Protein AF-A0A2R6EAR3-F1 (afdb_monomer_lite)

Structure (mmCIF, N/CA/C/O backbone):
data_AF-A0A2R6EAR3-F1
#
_entry.id   AF-A0A2R6EAR3-F1
#
loop_
_atom_site.group_PDB
_atom_site.id
_atom_site.type_symbol
_atom_site.label_atom_id
_atom_site.label_alt_id
_atom_site.label_comp_id
_atom_site.label_asym_id
_atom_site.label_entity_id
_atom_site.label_seq_id
_atom_site.pdbx_PDB_ins_code
_atom_site.Cartn_x
_atom_site.Cartn_y
_atom_site.Cartn_z
_atom_site.occupancy
_atom_site.B_iso_or_equiv
_atom_site.auth_seq_id
_atom_site.auth_comp_id
_atom_site.auth_asym_id
_atom_site.auth_atom_id
_atom_site.pdbx_PDB_model_num
ATOM 1 N N . MET A 1 1 ? 6.894 7.954 8.381 1.00 60.41 1 MET A N 1
ATOM 2 C CA . MET A 1 1 ? 6.503 8.721 7.178 1.00 60.41 1 MET A CA 1
ATOM 3 C C . MET A 1 1 ? 6.089 10.110 7.653 1.00 60.41 1 MET A C 1
ATOM 5 O O . MET A 1 1 ? 5.188 10.174 8.470 1.00 60.41 1 MET A O 1
ATOM 9 N N . ARG A 1 2 ? 6.787 11.194 7.279 1.00 82.88 2 ARG A N 1
ATOM 10 C CA . ARG A 1 2 ? 6.454 12.584 7.697 1.00 82.88 2 ARG A CA 1
ATOM 11 C C . ARG A 1 2 ? 6.121 13.501 6.514 1.00 82.88 2 ARG A C 1
ATOM 13 O O . ARG A 1 2 ? 5.996 14.711 6.672 1.00 82.88 2 ARG A O 1
ATOM 20 N N . ASP A 1 3 ? 6.041 12.920 5.323 1.00 83.25 3 ASP A N 1
ATOM 21 C CA . ASP A 1 3 ? 6.013 13.653 4.058 1.00 83.25 3 ASP A CA 1
ATOM 22 C C .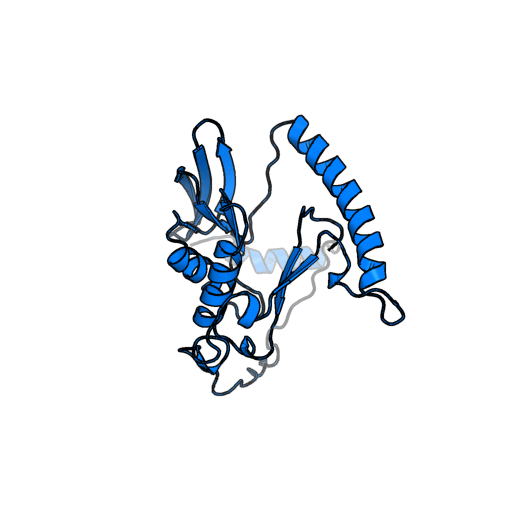 ASP A 1 3 ? 4.781 13.360 3.203 1.00 83.25 3 ASP A C 1
ATOM 24 O O . ASP A 1 3 ? 4.590 14.042 2.200 1.00 83.25 3 ASP A O 1
ATOM 28 N N . VAL A 1 4 ? 3.961 12.383 3.601 1.00 86.81 4 VAL A N 1
ATOM 29 C CA . VAL A 1 4 ? 2.755 11.950 2.888 1.00 86.81 4 VAL A CA 1
ATOM 30 C C . VAL A 1 4 ? 1.561 12.155 3.806 1.00 86.81 4 VAL A C 1
ATOM 32 O O . VAL A 1 4 ? 1.564 11.648 4.927 1.00 86.81 4 VAL A O 1
ATOM 35 N N . TYR A 1 5 ? 0.580 12.916 3.330 1.00 92.00 5 TYR A N 1
ATOM 36 C CA . TYR A 1 5 ? -0.645 13.184 4.069 1.00 92.00 5 TYR A CA 1
ATOM 37 C C . TYR A 1 5 ? -1.597 11.989 4.001 1.00 92.00 5 TYR A C 1
ATOM 39 O O . TYR A 1 5 ? -1.733 11.366 2.951 1.00 92.00 5 TYR A O 1
ATOM 47 N N . ALA A 1 6 ? -2.259 11.717 5.120 1.00 93.00 6 ALA A N 1
ATOM 48 C CA . ALA A 1 6 ? -3.399 10.821 5.225 1.00 93.00 6 ALA A CA 1
ATOM 49 C C . ALA A 1 6 ? -4.388 11.421 6.234 1.00 93.00 6 ALA A C 1
ATOM 51 O O . ALA A 1 6 ? -3.975 12.007 7.247 1.00 93.00 6 ALA A O 1
ATOM 52 N N . ASP A 1 7 ? -5.680 11.295 5.944 1.00 93.94 7 ASP A N 1
ATOM 53 C CA . ASP A 1 7 ? -6.743 11.676 6.873 1.00 93.94 7 ASP A CA 1
ATOM 54 C C . ASP A 1 7 ? -6.855 10.664 8.012 1.00 93.94 7 ASP A C 1
ATOM 56 O O . ASP A 1 7 ? -6.749 11.060 9.175 1.00 93.94 7 ASP A O 1
ATOM 60 N N . ASP A 1 8 ? -6.922 9.380 7.656 1.00 94.50 8 ASP A N 1
ATOM 61 C CA . ASP A 1 8 ? -7.088 8.251 8.567 1.00 94.50 8 ASP A CA 1
ATOM 62 C C . ASP A 1 8 ? -6.075 7.134 8.279 1.00 94.50 8 ASP A C 1
ATOM 64 O O . ASP A 1 8 ? -5.571 6.978 7.162 1.00 94.50 8 ASP A O 1
ATOM 68 N N . LEU A 1 9 ? -5.770 6.346 9.309 1.00 95.19 9 LEU A N 1
ATOM 69 C CA . LEU A 1 9 ? -4.884 5.189 9.263 1.00 95.19 9 LEU A CA 1
ATOM 70 C C . LEU A 1 9 ? -5.630 3.946 9.745 1.00 95.19 9 LEU A C 1
ATOM 72 O O . LEU A 1 9 ? -6.065 3.873 10.893 1.00 95.19 9 LEU A O 1
ATOM 76 N N . TYR A 1 10 ? -5.689 2.933 8.886 1.00 96.75 10 TYR A N 1
ATOM 77 C CA . TYR A 1 10 ? -6.242 1.625 9.216 1.00 96.75 10 TYR A CA 1
ATOM 78 C C . TYR A 1 10 ? -5.121 0.590 9.251 1.00 96.75 10 TYR A C 1
ATOM 80 O O . TYR A 1 10 ? -4.407 0.402 8.264 1.00 96.75 10 TYR A O 1
ATOM 88 N N . LEU A 1 11 ? -4.960 -0.087 10.387 1.00 97.50 11 LEU A N 1
ATOM 89 C CA . LEU A 1 11 ? -4.051 -1.218 10.528 1.00 97.50 11 LEU A CA 1
ATOM 90 C C . LEU A 1 11 ? -4.846 -2.515 10.643 1.00 97.50 11 LEU A C 1
ATOM 92 O O . LEU A 1 11 ? -5.514 -2.762 11.644 1.00 97.50 11 LEU A O 1
ATOM 96 N N . LEU A 1 12 ? -4.712 -3.376 9.640 1.00 97.62 12 LEU A N 1
ATOM 97 C CA . LEU A 1 12 ? -5.231 -4.736 9.678 1.00 97.62 12 LEU A CA 1
ATOM 98 C C . LEU A 1 12 ? -4.143 -5.636 10.256 1.00 97.62 12 LEU A C 1
ATOM 100 O O . LEU A 1 12 ? -3.119 -5.864 9.613 1.00 97.62 12 LEU A O 1
ATOM 104 N N . SER A 1 13 ? -4.320 -6.083 11.496 1.00 96.94 13 SER A N 1
ATOM 105 C CA . SER A 1 13 ? -3.272 -6.804 12.214 1.00 96.94 13 SER A CA 1
ATOM 106 C C . SER A 1 13 ? -3.848 -7.885 13.112 1.00 96.94 13 SER A C 1
ATOM 108 O O . SER A 1 13 ? -4.482 -7.609 14.128 1.00 96.94 13 SER A O 1
ATOM 110 N N . ASP A 1 14 ? -3.521 -9.129 12.782 1.00 97.06 14 ASP A N 1
ATOM 111 C CA . ASP A 1 14 ? -3.744 -10.293 13.625 1.00 97.06 14 ASP A CA 1
ATOM 112 C C . ASP A 1 14 ? -2.655 -11.344 13.363 1.00 97.06 14 ASP A C 1
ATOM 114 O O . ASP A 1 14 ? -2.094 -11.419 12.270 1.00 97.06 14 ASP A O 1
ATOM 118 N N . ARG A 1 15 ? -2.364 -12.187 14.355 1.00 96.62 15 ARG A N 1
ATOM 119 C CA . ARG A 1 15 ? -1.482 -13.345 14.176 1.00 96.62 15 ARG A CA 1
ATOM 120 C C . ARG A 1 15 ? -2.057 -14.362 13.196 1.00 96.62 15 ARG A C 1
ATOM 122 O O . ARG A 1 15 ? -1.272 -14.956 12.465 1.00 96.62 15 ARG A O 1
ATOM 129 N N . GLU A 1 16 ? -3.379 -14.517 13.154 1.00 96.75 16 GLU A N 1
ATOM 130 C CA . GLU A 1 16 ? -4.059 -15.424 12.216 1.00 96.75 16 GLU A CA 1
ATOM 131 C C . GLU A 1 16 ? -3.875 -14.989 10.750 1.00 96.75 16 GLU A C 1
ATOM 133 O O . GLU A 1 16 ? -3.951 -15.806 9.844 1.00 96.75 16 GLU A O 1
ATOM 138 N N . MET A 1 17 ? -3.552 -13.715 10.490 1.00 96.50 17 MET A N 1
ATOM 139 C CA . MET A 1 17 ? -3.237 -13.205 9.144 1.00 96.50 17 MET A CA 1
ATOM 140 C C . MET A 1 17 ? -1.765 -13.426 8.748 1.00 96.50 17 MET A C 1
ATOM 142 O O . MET A 1 17 ? -1.345 -13.067 7.647 1.00 96.50 17 MET A O 1
ATOM 146 N N . GLY A 1 18 ? -0.948 -13.972 9.650 1.00 95.56 18 GLY A N 1
ATOM 147 C CA . GLY A 1 18 ? 0.488 -14.124 9.458 1.00 95.56 18 GLY A CA 1
ATOM 148 C C . GLY A 1 18 ? 0.852 -15.145 8.379 1.00 95.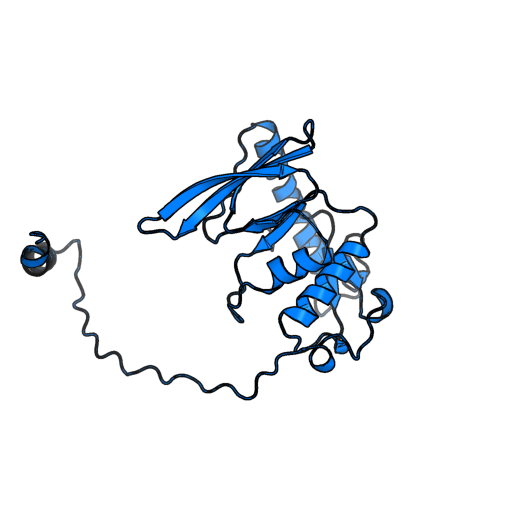56 18 GLY A C 1
ATOM 149 O O . GLY A 1 18 ? 0.153 -16.133 8.167 1.00 95.56 18 GLY A O 1
ATOM 150 N N . ALA A 1 19 ? 1.999 -14.919 7.728 1.00 94.75 19 ALA A N 1
ATOM 151 C CA . ALA A 1 19 ? 2.550 -15.796 6.688 1.00 94.75 19 ALA A CA 1
ATOM 152 C C . ALA A 1 19 ? 1.586 -16.081 5.515 1.00 94.75 19 ALA A C 1
ATOM 154 O O . ALA A 1 19 ? 1.707 -17.114 4.857 1.00 94.75 19 ALA A O 1
ATOM 155 N N . ALA A 1 20 ? 0.663 -15.152 5.257 1.00 96.25 20 ALA A N 1
ATOM 156 C CA . ALA A 1 20 ? -0.210 -15.169 4.096 1.00 96.25 20 ALA A CA 1
ATOM 157 C C . ALA A 1 20 ? 0.584 -15.070 2.786 1.00 96.25 20 ALA A C 1
ATOM 159 O O . ALA A 1 20 ? 1.546 -14.305 2.675 1.00 96.25 20 ALA A O 1
ATOM 160 N N . ASP A 1 21 ? 0.131 -15.794 1.770 1.00 96.44 21 ASP A N 1
ATOM 161 C CA . ASP A 1 21 ? 0.486 -15.522 0.388 1.00 96.44 21 ASP A CA 1
ATOM 162 C C . ASP A 1 21 ? -0.309 -14.334 -0.176 1.00 96.44 21 ASP A C 1
ATOM 164 O O . ASP A 1 21 ? -1.046 -13.640 0.533 1.00 96.44 21 ASP A O 1
ATOM 168 N N . THR A 1 22 ? -0.151 -14.060 -1.472 1.00 97.12 22 THR A N 1
ATOM 169 C CA . THR A 1 22 ? -0.775 -12.889 -2.098 1.00 97.12 22 THR A CA 1
ATOM 170 C C . THR A 1 22 ? -2.299 -12.980 -2.124 1.00 97.12 22 THR A C 1
ATOM 172 O O . THR A 1 22 ? -2.952 -11.948 -1.998 1.00 97.12 22 THR A O 1
ATOM 175 N N . TRP A 1 23 ? -2.868 -14.187 -2.229 1.00 96.00 23 TRP A N 1
ATOM 176 C CA . TRP A 1 23 ? -4.314 -14.393 -2.286 1.00 96.00 23 TRP A CA 1
ATOM 177 C C . TRP A 1 23 ? -4.957 -14.116 -0.928 1.00 96.00 23 TRP A C 1
ATOM 179 O O . TRP A 1 23 ? -5.876 -13.303 -0.833 1.00 96.00 23 TRP A O 1
ATOM 189 N N . ALA A 1 24 ? -4.442 -14.739 0.136 1.00 96.88 24 ALA A N 1
ATOM 190 C CA . ALA A 1 24 ? -4.946 -14.510 1.491 1.00 96.88 24 ALA A CA 1
ATOM 191 C C . ALA A 1 24 ? -4.732 -13.047 1.938 1.00 96.88 24 ALA A C 1
ATOM 193 O O . ALA A 1 24 ? -5.600 -12.449 2.584 1.00 96.88 24 ALA A O 1
ATOM 194 N N . THR A 1 25 ? -3.618 -12.431 1.525 1.00 97.31 25 THR A N 1
ATOM 195 C CA . THR A 1 25 ? -3.358 -11.000 1.758 1.00 97.31 25 THR A CA 1
ATOM 196 C C . THR A 1 25 ? -4.377 -10.116 1.032 1.00 97.31 25 THR A C 1
ATOM 198 O O . THR A 1 25 ? -4.928 -9.198 1.636 1.00 97.31 25 THR A O 1
ATOM 201 N N . ALA A 1 26 ? -4.665 -10.397 -0.242 1.00 97.38 26 ALA A N 1
ATOM 202 C CA . ALA A 1 26 ? -5.624 -9.634 -1.037 1.00 97.38 26 ALA A CA 1
ATOM 203 C C . ALA A 1 26 ? -7.052 -9.717 -0.479 1.00 97.38 26 ALA A C 1
ATOM 205 O O . ALA A 1 26 ? -7.733 -8.700 -0.388 1.00 97.38 26 ALA A O 1
ATOM 206 N N . MET A 1 27 ? -7.482 -10.900 -0.027 1.00 96.38 27 MET A N 1
ATOM 207 C CA . MET A 1 27 ? -8.771 -11.077 0.657 1.00 96.38 27 MET A CA 1
ATOM 208 C C . MET A 1 27 ? -8.871 -10.233 1.931 1.00 96.38 27 MET A C 1
ATOM 210 O O . MET A 1 27 ? -9.892 -9.589 2.179 1.00 96.38 27 MET A O 1
ATOM 214 N N . THR A 1 28 ? -7.796 -10.204 2.721 1.00 97.31 28 THR A N 1
ATOM 215 C CA . THR A 1 28 ? -7.724 -9.396 3.945 1.00 97.31 28 THR A CA 1
ATOM 216 C C . THR A 1 28 ? -7.835 -7.904 3.620 1.00 97.31 28 THR A C 1
ATOM 218 O O . THR A 1 28 ? -8.650 -7.203 4.218 1.00 97.31 28 THR A O 1
ATOM 221 N N . ALA A 1 29 ? -7.078 -7.425 2.627 1.00 97.31 29 ALA A N 1
ATOM 222 C CA . ALA A 1 29 ? -7.119 -6.031 2.188 1.00 97.31 29 ALA A CA 1
ATOM 223 C C . ALA A 1 29 ? -8.495 -5.630 1.630 1.00 97.31 29 ALA A C 1
ATOM 225 O O . ALA A 1 29 ? -9.037 -4.601 2.028 1.00 97.31 29 ALA A O 1
ATOM 226 N N . ALA A 1 30 ? -9.089 -6.459 0.765 1.00 97.38 30 ALA A N 1
ATOM 227 C CA . ALA A 1 30 ? -10.409 -6.209 0.188 1.00 97.38 30 ALA A CA 1
ATOM 228 C C . ALA A 1 30 ? -11.495 -6.136 1.269 1.00 97.38 30 ALA A C 1
ATOM 230 O O . ALA A 1 30 ? -12.338 -5.245 1.243 1.00 97.38 30 ALA A O 1
ATOM 231 N N . THR A 1 31 ? -11.436 -7.021 2.269 1.00 97.31 31 THR A N 1
ATOM 232 C CA . THR A 1 31 ? -12.378 -7.001 3.399 1.00 97.31 31 THR A CA 1
ATOM 233 C C . THR A 1 31 ? -12.219 -5.735 4.239 1.00 97.31 31 THR A C 1
ATOM 235 O O . THR A 1 31 ? -13.215 -5.140 4.635 1.00 97.31 31 THR A O 1
ATOM 238 N N . GLY A 1 32 ? -10.982 -5.274 4.453 1.00 97.69 32 GLY A N 1
ATOM 239 C CA . GLY A 1 32 ? -10.721 -3.978 5.083 1.00 97.69 32 GLY A CA 1
ATOM 240 C C . GLY A 1 32 ? -11.335 -2.809 4.322 1.00 97.69 32 GLY A C 1
ATOM 241 O O . GLY A 1 32 ? -11.967 -1.953 4.928 1.00 97.69 32 GLY A O 1
ATOM 242 N N . ILE A 1 33 ? -11.190 -2.793 2.996 1.00 97.69 33 ILE A N 1
ATOM 243 C CA . ILE A 1 33 ? -11.769 -1.749 2.140 1.00 97.69 33 ILE A CA 1
ATOM 244 C C . ILE A 1 33 ? -13.303 -1.792 2.193 1.00 97.69 33 ILE A C 1
ATOM 246 O O . ILE A 1 33 ? -13.932 -0.749 2.328 1.00 97.69 33 ILE A O 1
ATOM 250 N N . HIS A 1 34 ? -13.917 -2.978 2.174 1.00 96.56 34 HIS A N 1
ATOM 251 C CA . HIS A 1 34 ? -15.372 -3.130 2.318 1.00 96.56 34 HIS A CA 1
ATOM 252 C C . HIS A 1 34 ? -15.919 -2.742 3.700 1.00 96.56 34 HIS A C 1
ATOM 254 O O . HIS A 1 34 ? -17.114 -2.484 3.824 1.00 96.56 34 HIS A O 1
ATOM 260 N N . GLN A 1 35 ? -15.075 -2.737 4.734 1.00 96.94 35 GLN A N 1
ATOM 261 C CA . GLN A 1 35 ? -15.448 -2.355 6.097 1.00 96.94 35 GLN A CA 1
ATOM 262 C C . GLN A 1 35 ? -15.476 -0.828 6.294 1.00 96.94 35 GLN A C 1
ATOM 264 O O . GLN A 1 35 ? -16.020 -0.355 7.295 1.00 96.94 35 GLN A O 1
ATOM 269 N N . LEU A 1 36 ? -14.894 -0.053 5.370 1.00 96.31 36 LEU A N 1
ATOM 270 C CA . LEU A 1 36 ? -14.951 1.409 5.404 1.00 96.31 36 LEU A CA 1
ATOM 271 C C . LEU A 1 36 ? -16.405 1.902 5.342 1.00 96.31 36 LEU A C 1
ATOM 273 O O . LEU A 1 36 ? -17.278 1.259 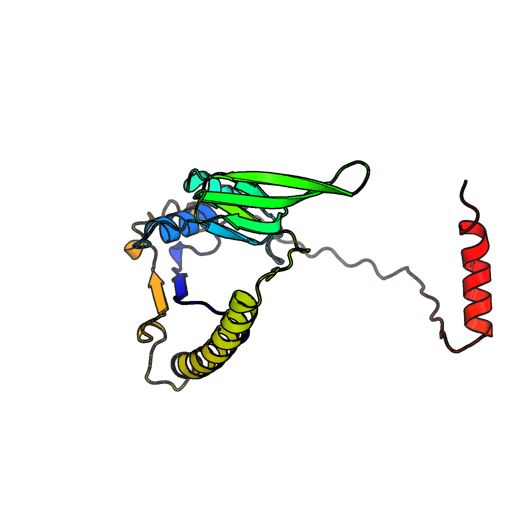4.762 1.00 96.31 36 LEU A O 1
ATOM 277 N N . GLU A 1 37 ? -16.670 3.061 5.951 1.00 92.81 37 GLU A N 1
ATOM 278 C CA . GLU A 1 37 ? -18.017 3.652 5.954 1.00 92.81 37 GLU A CA 1
ATOM 279 C C . GLU A 1 37 ? -18.455 4.107 4.555 1.00 92.81 37 GLU A C 1
ATOM 281 O O . GLU A 1 37 ? -19.639 4.035 4.219 1.00 92.81 37 GLU A O 1
ATOM 286 N N . GLU A 1 38 ? -17.494 4.557 3.747 1.00 93.56 38 GLU A N 1
ATOM 287 C CA . GLU A 1 38 ? -17.688 5.028 2.380 1.00 93.56 38 GLU A CA 1
ATOM 288 C C . GLU A 1 38 ? -16.820 4.205 1.423 1.00 93.56 38 GLU A C 1
ATOM 290 O O . GLU A 1 38 ? -15.662 3.894 1.715 1.00 93.56 38 GLU A O 1
ATOM 295 N N . GLU A 1 39 ? -17.392 3.843 0.275 1.00 93.31 39 GLU A N 1
ATOM 296 C CA . GLU A 1 39 ? -16.661 3.156 -0.786 1.00 93.31 39 GLU A CA 1
ATOM 297 C C . GLU A 1 39 ? -15.712 4.149 -1.479 1.00 93.31 39 GLU A C 1
ATOM 299 O O . GLU A 1 39 ? -16.173 5.201 -1.927 1.00 93.31 39 GLU A O 1
ATOM 304 N N . PRO A 1 40 ? -14.401 3.857 -1.583 1.00 96.50 40 PRO A N 1
ATOM 305 C CA . PRO A 1 40 ? -13.467 4.774 -2.224 1.00 96.50 40 PRO A CA 1
ATOM 306 C C . PRO A 1 40 ? -13.728 4.912 -3.728 1.00 96.50 40 PRO A C 1
ATOM 308 O O . PRO A 1 40 ? -13.801 3.913 -4.442 1.00 96.50 40 PRO A O 1
ATOM 311 N N . ASP A 1 41 ? -13.724 6.145 -4.241 1.00 97.12 41 ASP A N 1
ATOM 312 C CA . ASP A 1 41 ? -13.752 6.403 -5.690 1.00 97.12 41 ASP A CA 1
ATOM 313 C C . ASP A 1 41 ? -12.485 5.891 -6.394 1.00 97.12 41 ASP A C 1
ATOM 315 O O . ASP A 1 41 ? -12.495 5.531 -7.571 1.00 97.12 41 ASP A O 1
ATOM 319 N N . LEU A 1 42 ? -11.358 5.878 -5.683 1.00 97.25 42 LEU A N 1
ATOM 320 C CA . LEU A 1 42 ? -10.088 5.374 -6.186 1.00 97.25 42 LEU A CA 1
ATOM 321 C C . LEU A 1 42 ? -9.375 4.552 -5.124 1.00 97.25 42 LEU A C 1
ATOM 323 O O . LEU A 1 42 ? -9.189 5.001 -3.993 1.00 97.25 42 LEU A O 1
ATOM 327 N N . VAL A 1 43 ? -8.880 3.387 -5.530 1.00 98.12 43 VAL A N 1
ATOM 328 C CA . VAL A 1 43 ? -8.004 2.550 -4.708 1.00 98.12 43 VAL A CA 1
ATOM 329 C C . VAL A 1 43 ? -6.641 2.457 -5.377 1.00 98.12 43 VAL A C 1
ATOM 331 O O . VAL A 1 43 ? -6.544 2.132 -6.557 1.00 98.12 43 VAL A O 1
ATOM 334 N N . PHE A 1 44 ? -5.577 2.738 -4.626 1.00 97.62 44 PHE A N 1
ATOM 335 C CA . PHE A 1 44 ? -4.204 2.679 -5.122 1.00 97.62 44 PHE A CA 1
ATOM 336 C C . PHE A 1 44 ? -3.446 1.495 -4.526 1.00 97.62 44 PHE A C 1
ATOM 338 O O . PHE A 1 44 ? -3.450 1.286 -3.314 1.00 97.62 44 PHE A O 1
ATOM 345 N N . ALA A 1 45 ? -2.705 0.786 -5.374 1.00 97.88 45 ALA A N 1
ATOM 346 C CA . ALA A 1 45 ? -1.670 -0.152 -4.966 1.00 97.88 45 ALA A CA 1
ATOM 347 C C . ALA A 1 45 ? -0.350 0.154 -5.687 1.00 97.88 45 ALA A C 1
ATOM 349 O O . ALA A 1 45 ? -0.328 0.646 -6.816 1.00 97.88 45 ALA A O 1
ATOM 350 N N . GLY A 1 46 ? 0.768 -0.158 -5.033 1.00 95.88 46 GLY A N 1
ATOM 351 C CA . GLY A 1 46 ? 2.084 -0.097 -5.669 1.00 95.88 46 GLY A CA 1
ATOM 352 C C . GLY A 1 46 ? 2.296 -1.236 -6.672 1.00 95.88 46 GLY A C 1
ATOM 353 O O . GLY A 1 46 ? 1.623 -2.263 -6.601 1.00 95.88 46 GLY A O 1
ATOM 354 N N . PHE A 1 47 ? 3.277 -1.074 -7.565 1.00 95.38 47 PHE A N 1
ATOM 355 C CA . PHE A 1 47 ? 3.610 -2.048 -8.612 1.00 95.38 47 PHE A CA 1
ATOM 356 C C . PHE A 1 47 ? 3.885 -3.460 -8.072 1.00 95.38 47 PHE A C 1
ATOM 358 O O . PHE A 1 47 ? 3.291 -4.444 -8.504 1.00 95.38 47 PHE A O 1
ATOM 365 N N . LYS A 1 48 ? 4.802 -3.550 -7.108 1.00 94.94 48 LYS A N 1
ATOM 366 C CA . LYS A 1 48 ? 5.147 -4.757 -6.354 1.00 94.94 48 LYS A CA 1
ATOM 367 C C . LYS A 1 48 ? 5.831 -4.353 -5.054 1.00 94.94 48 LYS A C 1
ATOM 369 O O . LYS A 1 48 ? 6.350 -3.242 -4.940 1.00 94.94 48 LYS A O 1
ATOM 374 N N . THR A 1 49 ? 5.871 -5.259 -4.086 1.00 93.88 49 THR A N 1
ATOM 375 C CA . THR A 1 49 ? 6.696 -5.074 -2.890 1.00 93.88 49 THR A CA 1
ATOM 376 C C . THR A 1 49 ? 8.151 -5.452 -3.186 1.00 93.88 49 THR A C 1
ATOM 378 O O . THR A 1 49 ? 8.414 -6.260 -4.073 1.00 93.88 49 THR A O 1
ATOM 381 N N . ALA A 1 50 ? 9.108 -4.862 -2.466 1.00 91.56 50 ALA A N 1
ATOM 382 C CA . ALA A 1 50 ? 10.541 -5.095 -2.693 1.00 91.56 50 ALA A CA 1
ATOM 383 C C . ALA A 1 50 ? 11.061 -6.426 -2.113 1.00 91.56 50 ALA A C 1
ATOM 385 O O . ALA A 1 50 ? 12.187 -6.824 -2.389 1.00 91.56 50 ALA A O 1
ATOM 386 N N . ASP A 1 51 ? 10.269 -7.080 -1.268 1.00 91.12 51 ASP A N 1
ATOM 387 C CA . ASP A 1 51 ? 10.599 -8.325 -0.582 1.00 91.12 51 ASP A CA 1
ATOM 388 C C . ASP A 1 51 ? 10.045 -9.554 -1.318 1.00 91.12 51 ASP A C 1
ATOM 390 O O . ASP A 1 51 ? 10.807 -10.438 -1.700 1.00 91.12 51 ASP A O 1
ATOM 394 N N . GLY A 1 52 ? 8.727 -9.606 -1.532 1.00 88.38 52 GLY A N 1
ATOM 395 C CA . GLY A 1 52 ? 8.048 -10.707 -2.213 1.00 88.38 52 GLY A CA 1
ATOM 396 C C . GLY A 1 52 ? 8.078 -10.593 -3.737 1.00 88.38 52 GLY A C 1
ATOM 397 O O . GLY A 1 52 ? 8.011 -11.607 -4.423 1.00 88.38 52 GLY A O 1
ATOM 398 N N . GLU A 1 53 ? 8.170 -9.368 -4.263 1.00 91.62 53 GLU A N 1
ATOM 399 C CA . GLU A 1 53 ? 8.317 -9.040 -5.689 1.00 91.62 53 GLU A CA 1
ATOM 400 C C . GLU A 1 53 ? 7.276 -9.646 -6.651 1.00 91.62 53 GLU A C 1
ATOM 402 O O . GLU A 1 53 ? 7.489 -9.661 -7.862 1.00 91.62 53 GLU A O 1
ATOM 407 N N . THR A 1 54 ? 6.130 -10.108 -6.144 1.00 93.56 54 THR A N 1
ATOM 408 C CA . THR A 1 54 ? 5.128 -10.826 -6.947 1.00 93.56 54 THR A CA 1
ATOM 409 C C . THR A 1 54 ? 4.308 -9.920 -7.863 1.00 93.56 54 THR A C 1
ATOM 411 O O . THR A 1 54 ? 3.922 -10.338 -8.946 1.00 93.56 54 THR A O 1
ATOM 414 N N . GLY A 1 55 ? 3.987 -8.700 -7.418 1.00 94.38 55 GLY A N 1
ATOM 415 C CA . GLY A 1 55 ? 3.064 -7.803 -8.127 1.00 94.38 55 GLY A CA 1
ATOM 416 C C . GLY A 1 55 ? 1.608 -8.296 -8.171 1.00 94.38 55 GLY A C 1
ATOM 417 O O . GLY A 1 55 ? 0.810 -7.775 -8.943 1.00 94.38 55 GLY A O 1
ATOM 418 N N . HIS A 1 56 ? 1.237 -9.299 -7.363 1.00 97.06 56 HIS A N 1
ATOM 419 C CA . HIS A 1 56 ? -0.093 -9.924 -7.437 1.00 97.06 56 HIS A CA 1
ATOM 420 C C . HIS A 1 56 ? -1.123 -9.329 -6.471 1.00 97.06 56 HIS A C 1
ATOM 422 O O . HIS A 1 56 ? -2.304 -9.301 -6.803 1.00 97.06 56 HIS A O 1
ATOM 428 N N . THR A 1 57 ? -0.710 -8.859 -5.287 1.00 97.31 57 THR A N 1
ATOM 429 C CA . THR A 1 57 ? -1.650 -8.471 -4.219 1.00 97.31 57 THR A CA 1
ATOM 430 C C . THR A 1 57 ? -2.606 -7.356 -4.645 1.00 97.31 57 THR A C 1
ATOM 432 O O . THR A 1 57 ? -3.794 -7.451 -4.361 1.00 97.31 57 THR A O 1
ATOM 435 N N . GLY A 1 58 ? -2.126 -6.333 -5.364 1.00 97.56 58 GLY A N 1
ATOM 436 C CA . GLY A 1 58 ? -2.973 -5.244 -5.872 1.00 97.56 58 GLY A CA 1
ATOM 437 C C . GLY A 1 58 ? -4.069 -5.754 -6.819 1.00 97.56 58 GLY A C 1
ATOM 438 O O . GLY A 1 58 ? -5.242 -5.651 -6.470 1.00 97.56 58 GLY A O 1
ATOM 439 N N . PRO A 1 59 ? -3.715 -6.383 -7.957 1.00 97.81 59 PRO A N 1
ATOM 440 C CA . PRO A 1 59 ? -4.693 -6.962 -8.886 1.00 97.81 59 PRO A CA 1
ATOM 441 C C . PRO A 1 59 ? -5.620 -8.019 -8.265 1.00 97.81 59 PRO A C 1
ATOM 443 O O . PRO A 1 59 ? -6.789 -8.099 -8.616 1.00 97.81 59 PRO A O 1
ATOM 446 N N . GLN A 1 60 ? -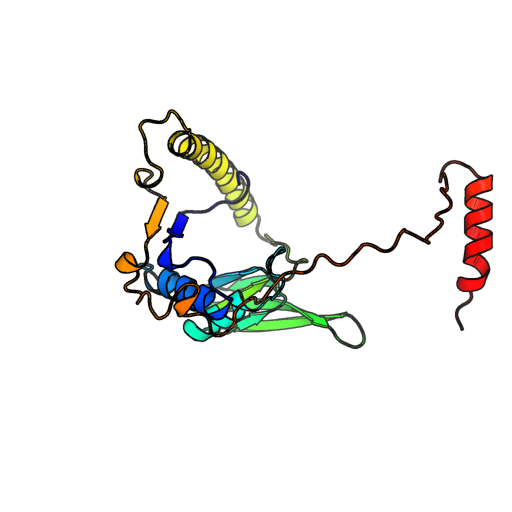5.133 -8.833 -7.323 1.00 98.00 60 GLN A N 1
ATOM 447 C CA . GLN A 1 60 ? -5.990 -9.794 -6.616 1.00 98.00 60 GLN A CA 1
ATOM 448 C C . GLN A 1 60 ? -6.969 -9.101 -5.660 1.00 98.00 60 GLN A C 1
ATOM 450 O O . GLN A 1 60 ? -8.083 -9.584 -5.493 1.00 98.00 60 GLN A O 1
ATOM 455 N N . THR A 1 61 ? -6.575 -7.977 -5.051 1.00 98.25 61 THR A N 1
ATOM 456 C CA . THR A 1 61 ? -7.477 -7.165 -4.217 1.00 98.25 61 THR A CA 1
ATOM 457 C C . THR A 1 61 ? -8.553 -6.529 -5.086 1.00 98.25 61 THR A C 1
ATOM 459 O O . THR A 1 61 ? -9.726 -6.611 -4.742 1.00 98.25 61 THR A O 1
ATOM 462 N N . GLU A 1 62 ? -8.171 -5.956 -6.233 1.00 98.00 62 GLU A N 1
ATOM 463 C CA . GLU A 1 62 ? -9.122 -5.418 -7.210 1.00 98.00 62 GLU A CA 1
ATOM 464 C C . GLU A 1 62 ? -10.153 -6.463 -7.631 1.00 98.00 62 GLU A C 1
ATOM 466 O O . GLU A 1 62 ? -11.344 -6.179 -7.575 1.00 98.00 62 GLU A O 1
ATOM 471 N N . TRP A 1 63 ? -9.716 -7.684 -7.953 1.00 97.31 63 TRP A N 1
ATOM 472 C CA . TRP A 1 63 ? -10.622 -8.760 -8.357 1.00 97.31 63 TRP A CA 1
ATOM 473 C C . TRP A 1 63 ? -11.727 -9.042 -7.325 1.00 97.31 63 TRP A C 1
ATOM 475 O O . TRP A 1 63 ? -12.839 -9.415 -7.695 1.00 97.31 63 TRP A O 1
ATOM 485 N N . CYS A 1 64 ? -11.437 -8.861 -6.033 1.00 96.38 64 CYS A N 1
ATOM 486 C CA . CYS A 1 64 ? -12.428 -8.988 -4.964 1.00 96.38 64 CYS A CA 1
ATOM 487 C C . CYS A 1 64 ? -13.389 -7.791 -4.892 1.00 96.38 64 CYS A C 1
ATOM 489 O O . CYS A 1 64 ? -14.539 -7.970 -4.499 1.00 96.38 64 CYS A O 1
ATOM 491 N N . LEU A 1 65 ? -12.915 -6.594 -5.249 1.00 97.19 65 LEU A N 1
ATOM 492 C CA . LEU A 1 65 ? -13.683 -5.345 -5.243 1.00 97.19 65 LEU A CA 1
ATOM 493 C C . LEU A 1 65 ? -14.530 -5.151 -6.515 1.00 97.19 65 LEU A C 1
ATOM 495 O O . LEU A 1 65 ? -15.465 -4.359 -6.482 1.00 97.19 65 LEU A O 1
ATOM 499 N N . ASP A 1 66 ? -14.228 -5.869 -7.605 1.00 96.75 66 ASP A N 1
ATOM 500 C CA . ASP A 1 66 ? -14.923 -5.798 -8.905 1.00 96.75 66 ASP A CA 1
ATOM 501 C C . ASP A 1 66 ? -14.903 -4.377 -9.512 1.00 96.75 66 ASP A C 1
ATOM 503 O O . ASP A 1 66 ? -15.917 -3.842 -9.968 1.00 96.75 66 ASP A O 1
ATOM 507 N N . MET A 1 67 ? -13.721 -3.745 -9.501 1.00 97.19 67 MET A N 1
ATOM 508 C CA . MET A 1 67 ? -13.503 -2.372 -9.973 1.00 97.19 67 MET A CA 1
ATOM 509 C C . MET A 1 67 ? -12.720 -2.343 -11.297 1.00 97.19 67 MET A C 1
ATOM 511 O O . MET A 1 67 ? -11.799 -3.123 -11.499 1.00 97.19 67 MET A O 1
ATOM 515 N N . PRO A 1 68 ? -12.974 -1.388 -12.209 1.00 98.06 68 PRO A N 1
ATOM 516 C CA . PRO A 1 68 ? -12.088 -1.139 -13.343 1.00 98.06 68 PRO A CA 1
ATOM 517 C C . PRO A 1 68 ? -10.608 -1.013 -12.929 1.00 98.06 68 PRO A C 1
ATOM 519 O O . PRO A 1 68 ? -10.238 -0.089 -12.207 1.00 98.06 68 PRO A O 1
ATOM 522 N N . LEU A 1 69 ? -9.756 -1.918 -13.424 1.00 98.06 69 LEU A N 1
ATOM 523 C CA . LEU A 1 69 ? -8.320 -1.945 -13.129 1.00 98.06 69 LEU A CA 1
ATOM 524 C C . LEU A 1 69 ? -7.492 -1.225 -14.200 1.00 98.06 69 LEU A C 1
ATOM 526 O O . LEU A 1 69 ? -7.566 -1.555 -15.388 1.00 98.06 69 LEU A O 1
ATOM 530 N N . ILE A 1 70 ? -6.608 -0.320 -13.773 1.00 97.81 70 ILE A N 1
ATOM 531 C CA . ILE A 1 70 ? -5.546 0.240 -14.616 1.00 97.81 70 ILE A CA 1
ATOM 532 C C . I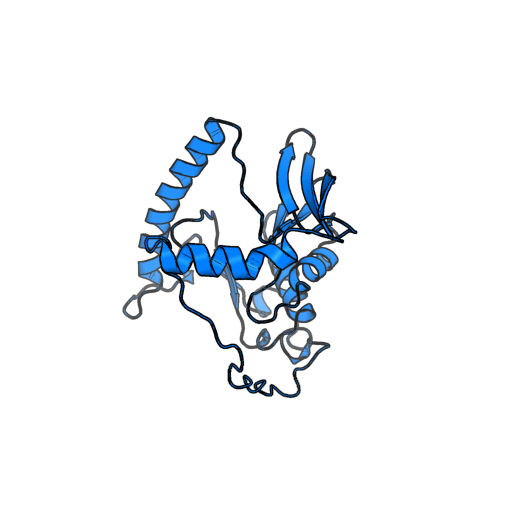LE A 1 70 ? -4.185 -0.013 -13.965 1.00 97.81 70 ILE A C 1
ATOM 534 O O . ILE A 1 70 ? -3.883 0.508 -12.894 1.00 97.81 70 ILE A O 1
ATOM 538 N N . THR A 1 71 ? -3.339 -0.796 -14.634 1.00 96.75 71 THR A N 1
ATOM 539 C CA . THR A 1 71 ? -1.982 -1.129 -14.177 1.00 96.75 71 THR A CA 1
ATOM 540 C C . THR A 1 71 ? -0.903 -0.293 -14.854 1.00 96.75 71 THR A C 1
ATOM 542 O O . THR A 1 71 ? -1.137 0.263 -15.929 1.00 96.75 71 THR A O 1
ATOM 545 N N . HIS A 1 72 ? 0.296 -0.280 -14.259 1.00 96.00 72 HIS A N 1
ATOM 546 C CA . HIS A 1 72 ? 1.484 0.422 -14.762 1.00 96.00 72 HIS A CA 1
ATOM 547 C C . HIS A 1 72 ? 1.269 1.927 -14.956 1.00 96.00 72 HIS A C 1
ATOM 549 O O . HIS A 1 72 ? 1.800 2.530 -15.887 1.00 96.00 72 HIS A O 1
ATOM 555 N N . VAL A 1 73 ? 0.458 2.548 -14.098 1.00 97.25 73 VAL A N 1
ATOM 556 C CA . VAL A 1 73 ? 0.140 3.974 -14.213 1.00 97.25 73 VAL A CA 1
ATOM 557 C C . VAL A 1 73 ? 1.348 4.820 -13.823 1.00 97.25 73 VAL A C 1
ATOM 559 O O . VAL A 1 73 ? 1.845 4.690 -12.709 1.00 97.25 73 VAL A O 1
ATOM 562 N N . ILE A 1 74 ? 1.769 5.716 -14.717 1.00 96.12 74 ILE A N 1
ATOM 563 C CA . ILE A 1 74 ? 2.862 6.680 -14.499 1.00 96.12 74 ILE A CA 1
ATOM 564 C C . ILE A 1 74 ? 2.360 8.101 -14.220 1.00 96.12 74 ILE A C 1
ATOM 566 O O . ILE A 1 74 ? 3.026 8.887 -13.553 1.00 96.12 74 ILE A O 1
ATOM 570 N N . SER A 1 75 ? 1.162 8.444 -14.699 1.00 95.31 75 SER A N 1
ATOM 571 C CA . SER A 1 75 ? 0.477 9.688 -14.346 1.00 95.31 75 SER A CA 1
ATOM 572 C C . SER A 1 75 ? -1.027 9.531 -14.540 1.00 95.31 75 SER A C 1
ATOM 574 O O . SER A 1 75 ? -1.468 8.740 -15.375 1.00 95.31 75 SER A O 1
ATOM 576 N N . LEU A 1 76 ? -1.833 10.318 -13.833 1.00 95.12 76 LEU A N 1
ATOM 577 C CA . LEU A 1 76 ? -3.286 10.299 -13.987 1.00 95.12 76 LEU A CA 1
ATOM 578 C C . LEU A 1 76 ? -3.906 11.675 -13.752 1.00 95.12 76 LEU A C 1
ATOM 580 O O . LEU A 1 76 ? -3.353 12.512 -13.041 1.00 95.12 76 LEU A O 1
ATOM 584 N N . GLU A 1 77 ? -5.076 11.873 -14.340 1.00 93.75 77 GLU A N 1
ATOM 585 C CA . GLU A 1 77 ? -5.968 13.001 -14.115 1.00 93.75 77 GLU A CA 1
ATOM 586 C C . GLU A 1 77 ? -7.345 12.445 -13.741 1.00 93.75 77 GLU A C 1
ATOM 588 O O . GLU A 1 77 ? -7.838 11.514 -14.380 1.00 93.75 77 GLU A O 1
ATOM 593 N N . VAL A 1 78 ? -7.955 13.004 -12.698 1.00 93.88 78 VAL A N 1
ATOM 594 C CA . VAL A 1 78 ? -9.308 12.645 -12.257 1.00 93.88 78 VAL A CA 1
ATOM 595 C C . VAL A 1 78 ? -10.243 13.781 -12.639 1.00 93.88 78 VAL A C 1
ATOM 597 O O . VAL A 1 78 ? -9.933 14.945 -12.374 1.00 93.88 78 VAL A O 1
ATOM 600 N N . ASP A 1 79 ? -11.371 13.438 -13.252 1.00 93.38 79 ASP A N 1
ATOM 601 C CA . ASP A 1 79 ? -12.484 14.342 -13.509 1.00 93.38 79 ASP A CA 1
ATOM 602 C C . ASP A 1 79 ? -13.667 13.934 -12.613 1.00 93.38 79 ASP A C 1
ATOM 604 O O . ASP A 1 79 ? -14.365 12.963 -12.924 1.00 93.38 79 ASP A O 1
ATOM 608 N N . PRO A 1 80 ? -13.879 14.627 -11.477 1.00 90.75 80 PRO A N 1
ATOM 609 C CA . PRO A 1 80 ? -14.981 14.324 -10.570 1.00 90.75 80 PRO A CA 1
ATOM 610 C C . PRO A 1 80 ? -16.357 14.670 -11.149 1.00 90.75 80 PRO A C 1
ATOM 612 O O . PRO A 1 80 ? -17.342 14.059 -10.755 1.00 90.75 80 PRO A O 1
ATOM 615 N N . ASP A 1 81 ? -16.442 15.642 -12.067 1.00 94.19 81 ASP A N 1
ATOM 616 C CA . ASP A 1 81 ? -17.720 16.065 -12.653 1.00 94.19 81 ASP A CA 1
ATOM 617 C C . ASP A 1 81 ? -18.228 15.024 -13.666 1.00 94.19 81 ASP A C 1
ATOM 619 O O . ASP A 1 81 ? -19.437 14.818 -13.799 1.00 94.19 81 ASP A O 1
ATOM 623 N N . GLU A 1 82 ? -17.309 14.367 -14.382 1.00 96.12 82 GLU A N 1
ATOM 624 C CA . GLU A 1 82 ? -17.617 13.277 -15.316 1.00 96.12 82 GLU A CA 1
ATOM 625 C C . GLU A 1 82 ? -17.531 11.875 -14.687 1.00 96.12 82 GLU A C 1
ATOM 627 O O . GLU A 1 82 ? -17.840 10.898 -15.371 1.00 96.12 82 GLU A O 1
ATOM 632 N N . GLU A 1 83 ? -17.131 11.768 -13.414 1.00 97.00 83 GLU A N 1
ATOM 633 C CA . GLU A 1 83 ? -16.883 10.508 -12.693 1.00 97.00 83 GLU A CA 1
ATOM 634 C C . GLU A 1 83 ? -15.921 9.581 -13.463 1.00 97.00 83 GLU A C 1
ATOM 636 O O . GLU A 1 83 ? -16.191 8.396 -13.687 1.00 97.00 83 GLU A O 1
ATOM 641 N N . ARG A 1 84 ? -14.786 10.125 -13.928 1.00 97.75 84 ARG A N 1
ATOM 642 C CA . ARG A 1 84 ? -13.788 9.380 -14.717 1.00 97.75 84 ARG A CA 1
ATOM 643 C C . ARG A 1 84 ? -12.362 9.620 -14.247 1.00 97.75 84 ARG A C 1
ATOM 645 O O . ARG A 1 84 ? -11.990 10.707 -13.813 1.00 97.75 84 ARG A O 1
ATOM 652 N N . VAL A 1 85 ? -11.526 8.610 -14.457 1.00 97.19 85 VAL A N 1
ATOM 653 C CA . VAL A 1 85 ? -10.069 8.719 -14.375 1.00 97.19 85 VAL A CA 1
ATOM 654 C C . VAL A 1 85 ? -9.455 8.509 -15.753 1.00 97.19 85 VAL A C 1
ATOM 656 O O . VAL A 1 85 ? -9.815 7.582 -16.482 1.00 97.19 85 VAL A O 1
ATOM 659 N N . ARG A 1 86 ? -8.501 9.369 -16.108 1.00 96.69 86 ARG A N 1
ATOM 660 C CA . ARG A 1 86 ? -7.669 9.256 -17.303 1.00 96.69 86 ARG A CA 1
ATOM 661 C C . ARG A 1 86 ? -6.229 9.020 -16.882 1.00 96.69 86 ARG A C 1
ATOM 663 O O . ARG A 1 86 ? -5.610 9.889 -16.277 1.00 96.69 86 ARG A O 1
ATOM 670 N N . ALA A 1 87 ? -5.677 7.867 -17.229 1.00 96.44 87 ALA A N 1
ATOM 671 C CA . ALA A 1 87 ? -4.338 7.463 -16.825 1.00 96.44 87 ALA A CA 1
ATOM 672 C C . ALA A 1 87 ? -3.419 7.281 -18.034 1.00 96.44 87 ALA A C 1
ATOM 674 O O . ALA A 1 87 ? -3.837 6.814 -19.096 1.00 96.44 87 ALA A O 1
ATOM 675 N N . LYS A 1 88 ? -2.147 7.631 -17.858 1.00 95.81 88 LYS A N 1
ATOM 676 C CA . LYS A 1 88 ? -1.055 7.212 -18.733 1.00 95.81 88 LYS A CA 1
ATOM 677 C C . LYS A 1 88 ? -0.375 6.012 -18.105 1.00 95.81 88 LYS A C 1
ATOM 679 O O . LYS A 1 88 ? -0.029 6.073 -16.924 1.00 95.81 88 LYS A O 1
ATOM 684 N N . ARG A 1 89 ? -0.169 4.953 -18.883 1.00 95.06 89 ARG A N 1
ATOM 685 C CA . ARG A 1 89 ? 0.523 3.747 -18.426 1.00 95.06 89 ARG A CA 1
ATOM 686 C C . ARG A 1 89 ? 1.669 3.362 -19.344 1.00 95.06 89 ARG A C 1
ATOM 688 O O . ARG A 1 89 ? 1.589 3.616 -20.547 1.00 95.06 89 ARG A O 1
ATOM 695 N N . LEU A 1 90 ? 2.687 2.734 -18.769 1.00 93.12 90 LEU A N 1
ATOM 696 C CA . LEU A 1 90 ? 3.743 2.078 -19.530 1.00 93.12 90 LEU A CA 1
ATOM 697 C C . LEU A 1 90 ? 3.261 0.717 -20.017 1.00 93.12 90 LEU A C 1
ATOM 699 O O . LEU A 1 90 ? 2.633 -0.042 -19.276 1.00 93.12 90 LEU A O 1
ATOM 703 N N . VAL A 1 91 ? 3.560 0.421 -21.274 1.00 88.88 91 VAL A N 1
ATOM 704 C CA . VAL A 1 91 ? 3.358 -0.892 -21.872 1.00 88.88 91 VAL A CA 1
ATOM 705 C C . VAL A 1 91 ? 4.682 -1.328 -22.472 1.00 88.88 91 VAL A C 1
ATOM 707 O O . VAL A 1 91 ? 5.236 -0.655 -23.340 1.00 88.88 91 VAL A O 1
ATOM 710 N N . GLU A 1 92 ? 5.188 -2.459 -21.990 1.00 76.00 92 GLU A N 1
ATOM 711 C CA . GLU A 1 92 ? 6.405 -3.058 -22.524 1.00 76.00 92 GLU A CA 1
ATOM 712 C C . GLU A 1 92 ? 6.086 -3.705 -23.885 1.00 76.00 92 GLU A C 1
ATOM 714 O O . GLU A 1 92 ? 5.305 -4.658 -23.976 1.00 76.00 92 GLU A O 1
ATOM 719 N N . ALA A 1 93 ? 6.662 -3.152 -24.953 1.00 67.00 93 ALA A N 1
ATOM 720 C CA . ALA A 1 93 ? 6.587 -3.661 -26.323 1.00 67.00 93 ALA A CA 1
ATOM 721 C C . ALA A 1 93 ? 8.007 -3.759 -26.925 1.00 67.00 93 ALA A C 1
ATOM 723 O O . ALA A 1 93 ? 8.991 -3.825 -26.194 1.00 67.00 93 ALA A O 1
ATOM 724 N N . GLU A 1 94 ? 8.155 -3.797 -28.257 1.00 64.25 94 GLU A N 1
ATOM 725 C CA . GLU A 1 94 ? 9.489 -3.786 -28.902 1.00 64.25 94 GLU A CA 1
ATOM 726 C C . GLU A 1 94 ? 10.298 -2.509 -28.569 1.00 64.25 94 GLU A C 1
ATOM 728 O O . GLU A 1 94 ? 11.528 -2.518 -28.635 1.00 64.25 94 GLU A O 1
ATOM 733 N N . ALA A 1 95 ? 9.606 -1.435 -28.181 1.00 69.75 95 ALA A N 1
ATOM 734 C CA . ALA A 1 95 ? 10.115 -0.268 -27.469 1.00 69.75 95 ALA A CA 1
ATOM 735 C C . ALA A 1 95 ? 9.083 0.128 -26.397 1.00 69.75 95 ALA A C 1
ATOM 737 O O . ALA A 1 95 ? 7.904 -0.178 -26.565 1.00 69.75 95 ALA A O 1
ATOM 738 N N . ASP A 1 96 ? 9.497 0.805 -25.324 1.00 74.81 96 ASP A N 1
ATOM 739 C CA . ASP A 1 96 ? 8.562 1.284 -24.300 1.00 74.81 96 ASP A CA 1
ATOM 740 C C . ASP A 1 96 ? 7.531 2.240 -24.917 1.00 74.81 96 ASP A C 1
ATOM 742 O O . ASP A 1 96 ? 7.881 3.264 -25.518 1.00 74.81 96 ASP A O 1
ATOM 746 N N . GLU A 1 97 ? 6.248 1.908 -24.771 1.00 87.56 97 GLU A N 1
ATOM 747 C CA . GLU A 1 97 ? 5.139 2.716 -25.269 1.00 87.56 97 GLU A CA 1
ATOM 748 C C . GLU A 1 97 ? 4.314 3.278 -24.106 1.00 87.56 97 GLU A C 1
ATOM 750 O O . GLU A 1 97 ? 4.050 2.606 -23.108 1.00 87.56 97 GLU A O 1
ATOM 755 N N . ILE A 1 98 ? 3.884 4.537 -24.243 1.00 93.44 98 ILE A N 1
ATOM 756 C CA . ILE A 1 98 ? 2.957 5.171 -23.302 1.00 93.44 98 ILE A CA 1
ATOM 757 C C . ILE A 1 98 ? 1.559 5.147 -23.909 1.00 93.44 98 ILE A C 1
ATOM 759 O O . ILE A 1 98 ? 1.275 5.846 -24.886 1.00 93.44 98 ILE A O 1
ATOM 763 N N . GLU A 1 99 ? 0.658 4.405 -23.276 1.00 94.50 99 GLU A N 1
ATOM 764 C CA . GLU A 1 99 ? -0.762 4.407 -23.610 1.00 94.50 99 GLU A CA 1
ATOM 765 C C . GLU A 1 99 ? -1.527 5.387 -22.720 1.00 94.50 99 GLU A C 1
ATOM 767 O O . GLU A 1 99 ? -1.215 5.563 -21.545 1.00 94.50 99 GLU A O 1
ATOM 772 N N . THR A 1 100 ? -2.568 6.015 -23.270 1.00 96.31 100 THR A N 1
ATOM 773 C CA . THR A 1 100 ? -3.544 6.780 -22.483 1.00 96.31 100 THR A CA 1
ATOM 774 C C . THR A 1 100 ? -4.870 6.038 -22.475 1.00 96.31 100 THR A C 1
ATOM 776 O O . THR A 1 100 ? -5.433 5.778 -23.537 1.00 96.31 100 THR A O 1
ATOM 779 N N . VAL A 1 101 ? -5.372 5.732 -21.283 1.00 97.38 101 VAL A N 1
ATOM 780 C CA . VAL A 1 101 ? -6.606 4.974 -21.058 1.00 97.38 101 VAL A CA 1
ATOM 781 C C . VAL A 1 101 ? -7.544 5.735 -20.127 1.00 97.38 101 VAL A C 1
ATOM 783 O O . VAL A 1 101 ? -7.114 6.612 -19.377 1.00 97.38 101 VAL A O 1
ATOM 786 N N . GLU A 1 102 ? -8.830 5.404 -20.181 1.00 97.81 102 GLU A N 1
ATOM 787 C CA . GLU A 1 102 ? -9.858 5.997 -19.328 1.00 97.81 102 GLU A CA 1
ATOM 788 C C . GLU A 1 102 ? -10.761 4.919 -18.734 1.00 97.81 102 GLU A C 1
ATOM 790 O O . GLU A 1 102 ? -11.117 3.962 -19.427 1.00 97.81 102 GLU A O 1
ATOM 795 N N . ALA A 1 103 ? -11.182 5.121 -17.489 1.00 98.19 103 ALA A N 1
ATOM 796 C CA . ALA A 1 103 ? -12.142 4.276 -16.788 1.00 98.19 103 ALA A CA 1
ATOM 797 C C . ALA A 1 103 ? -13.160 5.138 -16.013 1.00 98.19 103 ALA A C 1
ATOM 799 O O . ALA A 1 103 ? -12.823 6.261 -15.626 1.00 98.19 103 ALA A O 1
ATOM 800 N N . PRO A 1 104 ? -14.403 4.658 -15.817 1.00 98.00 104 PRO A N 1
ATOM 801 C CA . PRO A 1 104 ? -15.330 5.284 -14.875 1.00 98.00 104 PRO A CA 1
ATOM 802 C C . PRO A 1 104 ? -14.838 5.102 -13.431 1.00 98.00 104 PRO A C 1
ATOM 804 O O . PRO A 1 104 ? -14.090 4.163 -13.166 1.00 98.00 104 PRO A O 1
ATOM 807 N N . LEU A 1 105 ? -15.269 5.977 -12.524 1.00 97.62 105 LEU A N 1
ATOM 808 C CA . LEU A 1 105 ? -15.137 5.784 -11.079 1.00 97.62 105 LEU A CA 1
ATOM 809 C C . LEU A 1 105 ? -16.297 4.897 -10.551 1.00 97.62 105 LEU A C 1
ATOM 811 O O . LEU A 1 105 ? -17.396 4.963 -11.114 1.00 97.62 105 LEU A O 1
ATOM 815 N N . PRO A 1 106 ? -16.076 4.066 -9.511 1.00 97.44 106 PRO A N 1
ATOM 816 C CA . PRO A 1 106 ? -14.800 3.852 -8.831 1.00 97.44 106 PRO A CA 1
ATOM 817 C C . PRO A 1 106 ? -13.791 3.084 -9.700 1.00 97.44 106 PRO A C 1
ATOM 819 O O . PRO A 1 106 ? -14.186 2.362 -10.613 1.00 97.44 106 PRO A O 1
ATOM 822 N N . ALA A 1 107 ? -12.490 3.242 -9.442 1.00 98.31 107 ALA A N 1
ATOM 823 C CA . ALA A 1 107 ? -11.440 2.529 -10.176 1.00 98.31 107 ALA A CA 1
ATOM 824 C C . ALA A 1 107 ? -10.251 2.125 -9.294 1.00 98.31 107 ALA A C 1
ATOM 826 O O . ALA A 1 107 ? -9.881 2.809 -8.339 1.00 98.31 107 ALA A O 1
ATOM 827 N N . PHE A 1 108 ? -9.596 1.029 -9.672 1.00 98.62 108 PHE A N 1
ATOM 828 C CA . PHE A 1 108 ? -8.398 0.530 -9.013 1.00 98.62 108 PHE A CA 1
ATOM 829 C C . PHE A 1 108 ? -7.157 0.838 -9.852 1.00 98.62 108 PHE A C 1
ATOM 831 O O . PHE A 1 108 ? -7.077 0.514 -11.040 1.00 98.62 108 PHE A O 1
ATOM 838 N N . ILE A 1 109 ? -6.156 1.446 -9.225 1.00 98.31 109 ILE A N 1
ATOM 839 C CA . ILE A 1 109 ? -4.937 1.921 -9.870 1.00 98.31 109 ILE A CA 1
ATOM 840 C C . ILE A 1 109 ? -3.730 1.183 -9.296 1.00 98.31 109 ILE A C 1
ATOM 842 O O . ILE A 1 109 ? -3.449 1.260 -8.102 1.00 98.31 109 ILE A O 1
ATOM 846 N N . VAL A 1 110 ? -2.966 0.516 -10.162 1.00 98.06 110 VAL A N 1
ATOM 847 C CA . VAL A 1 110 ? -1.635 -0.002 -9.819 1.00 98.06 110 VAL A CA 1
ATOM 848 C C . VAL A 1 110 ? -0.588 0.913 -10.442 1.00 98.06 110 VAL A C 1
ATOM 850 O O . VAL A 1 110 ? -0.447 0.970 -11.668 1.00 98.06 110 VAL A O 1
ATOM 853 N N . THR A 1 111 ? 0.136 1.646 -9.599 1.00 97.19 111 THR A N 1
ATOM 854 C CA . THR A 1 111 ? 1.157 2.609 -10.034 1.00 97.19 111 THR A CA 1
ATOM 855 C C . THR A 1 111 ? 2.431 1.899 -10.459 1.00 97.19 111 THR A C 1
ATOM 857 O O . THR A 1 111 ? 2.867 0.974 -9.778 1.00 97.19 111 THR A O 1
ATOM 860 N N . ASP A 1 112 ? 3.059 2.373 -11.525 1.00 95.81 112 ASP A N 1
ATOM 861 C CA . ASP A 1 112 ? 4.401 1.966 -11.936 1.00 95.81 112 ASP A CA 1
ATOM 862 C C . ASP A 1 112 ? 5.487 2.592 -11.027 1.00 95.81 112 ASP A C 1
ATOM 864 O O . ASP A 1 112 ? 5.219 3.620 -10.397 1.00 95.81 112 ASP A O 1
ATOM 868 N N . PRO A 1 113 ? 6.711 2.032 -10.927 1.00 93.69 113 PRO A N 1
ATOM 869 C CA . PRO A 1 113 ? 7.817 2.692 -10.231 1.00 93.69 113 PRO A CA 1
ATOM 870 C C . PRO A 1 113 ? 8.157 4.098 -10.748 1.00 93.69 113 PRO A C 1
ATOM 872 O O . PRO A 1 113 ? 8.686 4.898 -9.979 1.00 93.69 113 PRO A O 1
ATOM 875 N N . GLU A 1 114 ? 7.845 4.411 -12.009 1.00 93.00 114 GLU A N 1
ATOM 876 C CA . GLU A 1 114 ? 8.014 5.752 -12.584 1.00 93.00 114 GLU A CA 1
ATOM 877 C C . GLU A 1 114 ? 6.849 6.712 -12.276 1.00 93.00 114 GLU A C 1
ATOM 879 O O . GLU A 1 114 ? 6.805 7.825 -12.800 1.00 93.00 114 GLU A O 1
ATOM 884 N N . PHE A 1 115 ? 5.883 6.310 -11.441 1.00 94.94 115 PHE A N 1
ATOM 885 C CA . PHE A 1 115 ? 4.741 7.155 -11.109 1.00 94.94 115 PHE A CA 1
ATOM 886 C C . PHE A 1 115 ? 5.151 8.456 -10.417 1.00 94.94 115 PHE A C 1
ATOM 888 O O . PHE A 1 115 ? 5.773 8.459 -9.352 1.00 94.94 115 PHE A O 1
ATOM 895 N N . GLU A 1 116 ? 4.682 9.573 -10.974 1.00 87.12 116 GLU A N 1
ATOM 896 C CA . GLU A 1 116 ? 4.838 10.894 -10.379 1.00 87.12 116 GLU A CA 1
ATOM 897 C C . GLU A 1 116 ? 3.487 11.596 -10.224 1.00 87.12 116 GLU A C 1
ATOM 899 O O . GLU A 1 116 ? 2.724 11.781 -11.176 1.00 87.12 116 GLU A O 1
ATOM 904 N N . ALA A 1 117 ? 3.205 12.062 -9.004 1.00 84.12 117 ALA A N 1
ATOM 905 C CA . ALA A 1 117 ? 2.030 12.881 -8.743 1.00 84.12 117 ALA A CA 1
ATOM 906 C C . ALA A 1 117 ? 2.171 14.257 -9.419 1.00 84.12 117 ALA A C 1
ATOM 908 O O . ALA A 1 117 ? 3.057 15.050 -9.085 1.00 84.12 117 ALA A O 1
ATOM 909 N N . SER A 1 118 ? 1.260 14.576 -10.341 1.00 83.31 118 SER A N 1
ATOM 910 C CA . SER A 1 118 ? 1.254 15.842 -11.076 1.00 83.31 118 SER A CA 1
ATOM 911 C C . SER A 1 118 ? 0.132 16.777 -10.618 1.00 83.31 118 SER A C 1
ATOM 913 O O . SER A 1 118 ? -1.050 16.513 -10.821 1.00 83.31 118 SER A O 1
ATOM 915 N N . TYR A 1 119 ? 0.498 17.939 -10.067 1.00 87.19 119 TYR A N 1
ATOM 916 C CA . TYR A 1 119 ? -0.456 18.968 -9.629 1.00 87.19 119 TYR A CA 1
ATOM 917 C C . TYR A 1 119 ? -0.444 20.173 -10.578 1.00 87.19 119 TYR A C 1
ATOM 919 O O . TYR A 1 119 ? 0.352 21.105 -10.421 1.00 87.19 119 TYR A O 1
ATOM 927 N N . HIS A 1 120 ? -1.333 20.181 -11.576 1.00 86.81 120 HIS A N 1
ATOM 928 C CA . HIS A 1 120 ? -1.357 21.222 -12.616 1.00 86.81 120 HIS A CA 1
ATOM 929 C C . HIS A 1 120 ? -1.929 22.563 -12.141 1.00 86.81 120 HIS A C 1
ATOM 931 O O . HIS A 1 120 ? -1.472 23.628 -12.577 1.00 86.81 120 HIS A O 1
ATOM 937 N N . ARG A 1 121 ? -2.870 22.546 -11.194 1.00 89.94 121 ARG A N 1
ATOM 938 C CA . ARG A 1 121 ? -3.513 23.759 -10.674 1.00 89.94 121 ARG A CA 1
ATOM 939 C C . ARG A 1 121 ? -2.742 24.347 -9.496 1.00 89.94 121 ARG A C 1
ATOM 941 O O . ARG A 1 121 ? -2.148 23.631 -8.694 1.00 89.94 121 ARG A O 1
ATOM 948 N N . ALA A 1 122 ? -2.729 25.678 -9.409 1.00 94.38 122 ALA A N 1
ATOM 949 C CA . ALA A 1 122 ? -2.058 26.376 -8.312 1.00 94.38 122 ALA A CA 1
ATOM 950 C C . ALA A 1 122 ? -2.716 26.076 -6.961 1.00 94.38 122 ALA A C 1
ATOM 952 O O . ALA A 1 122 ? -1.999 25.909 -5.982 1.00 94.38 122 ALA A O 1
ATOM 953 N N . GLU A 1 123 ? -4.045 25.955 -6.941 1.00 95.12 123 GLU A N 1
ATOM 954 C CA . GLU A 1 123 ? -4.819 25.571 -5.757 1.00 95.12 123 GLU A CA 1
ATOM 955 C C . GLU A 1 123 ? -4.364 24.214 -5.200 1.00 95.12 123 GLU A C 1
ATOM 957 O O . GLU A 1 123 ? -3.933 24.169 -4.054 1.00 95.12 123 GLU A O 1
ATOM 962 N N . HIS A 1 124 ? -4.270 23.168 -6.033 1.00 92.19 124 HIS A N 1
ATOM 963 C CA . HIS A 1 124 ? -3.812 21.841 -5.597 1.00 92.19 124 HIS A CA 1
ATOM 964 C C . HIS A 1 124 ? -2.378 21.864 -5.048 1.00 92.19 124 HIS A C 1
ATOM 966 O O . HIS A 1 124 ? -2.053 21.160 -4.099 1.00 92.19 124 HIS A O 1
ATOM 972 N N . ARG A 1 125 ? -1.485 22.681 -5.628 1.00 93.38 125 ARG A N 1
ATOM 973 C CA . ARG A 1 125 ? -0.105 22.810 -5.125 1.00 93.38 125 ARG A CA 1
ATOM 974 C C . ARG A 1 125 ? -0.036 23.507 -3.767 1.00 93.38 125 ARG A C 1
ATOM 976 O O . ARG A 1 125 ? 0.846 23.179 -2.976 1.00 93.38 125 ARG A O 1
ATOM 983 N N . LEU A 1 126 ? -0.903 24.493 -3.530 1.00 96.00 126 LEU A N 1
ATOM 984 C CA . LEU A 1 126 ? -1.001 25.178 -2.241 1.00 96.00 126 LEU A CA 1
ATOM 985 C C . LEU A 1 126 ? -1.603 24.248 -1.189 1.00 96.00 126 LEU A C 1
ATOM 987 O O . LEU A 1 126 ? -1.008 24.086 -0.134 1.00 96.00 126 LEU A O 1
ATOM 991 N N . GLU A 1 127 ? -2.687 23.558 -1.526 1.00 94.06 127 GLU A N 1
ATOM 992 C CA . GLU A 1 127 ? -3.301 22.548 -0.667 1.00 94.06 127 GLU A CA 1
ATOM 993 C C . GLU A 1 127 ? -2.311 21.436 -0.307 1.00 94.06 127 GLU A C 1
ATOM 995 O O . GLU A 1 127 ? -2.074 21.184 0.867 1.00 94.06 127 GLU A O 1
ATOM 1000 N N . HIS A 1 128 ? -1.614 20.851 -1.286 1.00 92.56 128 HIS A N 1
ATOM 1001 C CA . HIS A 1 128 ? -0.578 19.847 -1.027 1.00 92.56 128 HIS A CA 1
ATOM 1002 C C . HIS A 1 128 ? 0.529 20.366 -0.092 1.00 92.56 128 HIS A C 1
ATOM 1004 O O . HIS A 1 128 ? 1.055 19.621 0.735 1.00 92.56 128 HIS A O 1
ATOM 1010 N N . LYS A 1 129 ? 0.897 21.650 -0.194 1.00 93.38 129 LYS A N 1
ATOM 1011 C CA . LYS A 1 129 ? 1.866 22.262 0.722 1.00 93.38 129 LYS A CA 1
ATOM 1012 C C . LYS A 1 129 ? 1.308 22.331 2.149 1.00 93.38 129 LYS A C 1
ATOM 1014 O O . LYS A 1 129 ? 2.034 21.963 3.072 1.00 93.38 129 LYS A O 1
ATOM 1019 N N . ASP A 1 130 ? 0.068 22.777 2.310 1.00 95.44 130 ASP A N 1
ATOM 1020 C CA . ASP A 1 130 ? -0.587 22.909 3.614 1.00 95.44 130 ASP A CA 1
ATOM 1021 C C . ASP A 1 130 ? -0.787 21.523 4.260 1.00 95.44 130 ASP A C 1
ATOM 1023 O O . ASP A 1 130 ? -0.406 21.310 5.411 1.00 95.44 130 ASP A O 1
ATOM 1027 N N . LEU A 1 131 ? -1.230 20.526 3.486 1.00 95.31 131 LEU A N 1
ATOM 1028 C CA . LEU A 1 131 ? -1.365 19.134 3.928 1.00 95.31 131 LEU A CA 1
ATOM 1029 C C . LEU A 1 131 ? -0.030 18.533 4.392 1.00 95.31 131 LEU A C 1
ATOM 1031 O O . LEU A 1 131 ? 0.017 17.807 5.387 1.00 95.31 131 LEU A O 1
ATOM 1035 N N . ARG A 1 132 ? 1.091 18.853 3.732 1.00 93.44 132 ARG A N 1
ATOM 1036 C CA . ARG A 1 132 ? 2.424 18.414 4.187 1.00 93.44 132 ARG A CA 1
ATOM 1037 C C . ARG A 1 132 ? 2.848 19.053 5.505 1.00 93.44 132 ARG A C 1
ATOM 1039 O O . ARG A 1 132 ? 3.577 18.421 6.265 1.00 93.44 132 ARG A O 1
ATOM 1046 N N . GLU A 1 133 ? 2.440 20.290 5.772 1.00 94.06 133 GLU A N 1
ATOM 1047 C CA . GLU A 1 133 ? 2.675 20.932 7.067 1.00 94.06 133 GLU A CA 1
ATOM 1048 C C . GLU A 1 133 ? 1.868 20.222 8.158 1.00 94.06 133 GLU A C 1
ATOM 1050 O O . GLU A 1 133 ? 2.462 19.717 9.112 1.00 94.06 133 GLU A O 1
ATOM 1055 N N . THR A 1 134 ? 0.566 20.025 7.933 1.00 95.38 134 THR A N 1
ATOM 1056 C CA . THR A 1 134 ? -0.312 19.255 8.830 1.00 95.38 134 THR A CA 1
ATOM 1057 C C . THR A 1 134 ? 0.200 17.834 9.078 1.00 95.38 134 THR A C 1
ATOM 1059 O O . THR A 1 134 ? 0.168 17.349 10.205 1.00 95.38 134 THR A O 1
ATOM 1062 N N . THR A 1 135 ? 0.724 17.160 8.050 1.00 95.44 135 THR A N 1
ATOM 1063 C CA . THR A 1 135 ? 1.292 15.805 8.170 1.00 95.44 135 THR A CA 1
ATOM 1064 C C . THR A 1 135 ? 2.421 15.752 9.190 1.00 95.44 135 THR A C 1
ATOM 1066 O O . THR A 1 135 ? 2.516 14.799 9.958 1.00 95.44 135 THR A O 1
ATOM 1069 N N . ARG A 1 136 ? 3.305 16.754 9.194 1.00 94.75 136 ARG A N 1
ATOM 1070 C CA . ARG A 1 136 ? 4.455 16.775 10.106 1.00 94.75 136 ARG A CA 1
ATOM 1071 C C . ARG A 1 136 ? 4.002 16.939 11.545 1.00 94.75 136 ARG A C 1
ATOM 1073 O O . ARG A 1 136 ? 4.481 16.200 12.395 1.00 94.75 136 ARG A O 1
ATOM 1080 N N . GLU A 1 137 ? 3.053 17.841 11.778 1.00 94.19 137 GLU A N 1
ATOM 1081 C CA . GLU A 1 137 ? 2.448 18.048 13.094 1.00 94.19 137 GLU A CA 1
ATOM 1082 C C . GLU A 1 137 ? 1.775 16.765 13.593 1.00 94.19 137 GLU A C 1
ATOM 1084 O O . GLU A 1 137 ? 2.091 16.293 14.684 1.00 94.19 137 GLU A O 1
ATOM 1089 N N . ARG A 1 138 ? 0.933 16.135 12.760 1.00 94.75 138 ARG A N 1
ATOM 1090 C CA . ARG A 1 138 ? 0.271 14.862 13.093 1.00 94.75 138 ARG A CA 1
ATOM 1091 C C . ARG A 1 138 ? 1.263 13.728 13.335 1.00 94.75 138 ARG A C 1
ATOM 1093 O O . ARG A 1 138 ? 1.055 12.917 14.225 1.00 94.75 138 ARG A O 1
ATOM 1100 N N . ALA A 1 139 ? 2.344 13.651 12.563 1.00 93.75 139 ALA A N 1
ATOM 1101 C CA . ALA A 1 139 ? 3.355 12.613 12.738 1.00 93.75 139 ALA A CA 1
ATOM 1102 C C . ALA A 1 139 ? 4.197 12.814 14.009 1.00 93.75 139 ALA A C 1
ATOM 1104 O O . ALA A 1 139 ? 4.640 11.830 14.602 1.00 93.75 139 ALA A O 1
ATOM 1105 N N . ASP A 1 140 ? 4.441 14.063 14.418 1.00 93.00 140 ASP A N 1
ATOM 1106 C CA . ASP A 1 140 ? 5.056 14.370 15.712 1.00 93.00 140 ASP A CA 1
ATOM 1107 C C . ASP A 1 140 ? 4.112 13.993 16.863 1.00 93.00 140 ASP A C 1
ATOM 1109 O O . ASP A 1 140 ? 4.545 13.326 17.800 1.00 93.00 140 ASP A O 1
ATOM 1113 N N . GLU A 1 141 ? 2.825 14.332 16.750 1.00 93.38 141 GLU A N 1
ATOM 1114 C CA . GLU A 1 141 ? 1.797 13.967 17.729 1.00 93.38 141 GLU A CA 1
ATOM 1115 C C . GLU A 1 141 ? 1.640 12.445 17.860 1.00 93.38 141 GLU A C 1
ATOM 1117 O O . GLU A 1 141 ? 1.758 11.905 18.959 1.00 93.38 141 GLU A O 1
ATOM 1122 N N . PHE A 1 142 ? 1.434 11.730 16.748 1.00 93.69 142 PHE A N 1
ATOM 1123 C CA . PHE A 1 142 ? 1.270 10.275 16.754 1.00 93.69 142 PHE A CA 1
ATOM 1124 C C . PHE A 1 142 ? 2.518 9.560 17.291 1.00 93.69 142 PHE A C 1
ATOM 1126 O O . PHE A 1 142 ? 2.416 8.514 17.929 1.00 93.69 142 PHE A O 1
ATOM 1133 N N . GLY A 1 143 ? 3.702 10.160 17.121 1.00 92.69 143 GLY A N 1
ATOM 1134 C CA . GLY A 1 143 ? 4.944 9.678 17.721 1.00 92.69 143 GLY A CA 1
ATOM 1135 C C . GLY A 1 143 ? 4.886 9.552 19.249 1.00 92.69 143 GLY A C 1
ATOM 1136 O O . GLY A 1 143 ? 5.536 8.665 19.798 1.00 92.69 143 GLY A O 1
ATOM 1137 N N . GLU A 1 144 ? 4.079 10.364 19.939 1.00 93.06 144 GLU A N 1
ATOM 1138 C CA . GLU A 1 144 ? 3.860 10.227 21.385 1.00 93.06 144 GLU A CA 1
ATOM 1139 C C . GLU A 1 144 ? 3.100 8.946 21.751 1.00 93.06 144 GLU A C 1
ATOM 1141 O O . GLU A 1 144 ? 3.321 8.397 22.827 1.00 93.06 144 GLU A O 1
ATOM 1146 N N . TYR A 1 145 ? 2.221 8.454 20.874 1.00 93.50 145 TYR A N 1
ATOM 1147 C CA . TYR A 1 145 ? 1.451 7.219 21.080 1.00 93.50 145 TYR A CA 1
ATOM 1148 C C . TYR A 1 145 ? 2.265 5.959 20.749 1.00 93.50 145 TYR A C 1
ATOM 1150 O O . TYR A 1 145 ? 1.860 4.851 21.085 1.00 93.50 145 TYR A O 1
ATOM 1158 N N . LEU A 1 146 ? 3.410 6.122 20.080 1.00 91.75 146 LEU A N 1
ATOM 1159 C CA . LEU A 1 146 ? 4.309 5.031 19.693 1.00 91.75 146 LEU A CA 1
ATOM 1160 C C . LEU A 1 146 ? 5.553 4.922 20.585 1.00 91.75 146 LEU A C 1
ATOM 1162 O O . LEU A 1 146 ? 6.361 4.017 20.386 1.00 91.75 146 LEU A O 1
ATOM 1166 N N . ALA A 1 147 ? 5.760 5.854 21.516 1.00 91.69 147 ALA A N 1
ATOM 1167 C CA . ALA A 1 147 ? 6.934 5.836 22.380 1.00 91.69 147 ALA A CA 1
ATOM 1168 C C . ALA A 1 147 ? 6.861 4.676 23.389 1.00 91.69 147 ALA A C 1
ATOM 1170 O O . ALA A 1 147 ? 5.834 4.486 24.033 1.00 91.69 147 ALA A O 1
ATOM 1171 N N . ASP A 1 148 ? 7.972 3.954 23.578 1.00 88.62 148 ASP A N 1
ATOM 1172 C CA . ASP A 1 148 ? 8.044 2.780 24.470 1.00 88.62 148 ASP A CA 1
ATOM 1173 C C . ASP A 1 148 ? 7.629 3.087 25.923 1.00 88.62 148 ASP A C 1
ATOM 1175 O O . ASP A 1 148 ? 7.076 2.231 26.609 1.00 88.62 148 ASP A O 1
ATOM 1179 N N . ASP A 1 149 ? 7.889 4.314 26.386 1.00 90.69 149 ASP A N 1
ATOM 1180 C CA . ASP A 1 149 ? 7.554 4.787 27.736 1.00 90.69 149 ASP A CA 1
ATOM 1181 C C . ASP A 1 149 ? 6.209 5.544 27.790 1.00 90.69 149 ASP A C 1
ATOM 1183 O O . ASP A 1 149 ? 5.908 6.208 28.787 1.00 90.69 149 ASP A O 1
ATOM 1187 N N . SER A 1 150 ? 5.416 5.516 26.714 1.00 89.56 150 SER A N 1
ATOM 1188 C CA . SER A 1 150 ? 4.124 6.200 26.667 1.00 89.56 150 SER A CA 1
ATOM 1189 C C . SER A 1 150 ? 3.078 5.480 27.512 1.00 89.56 150 SER A C 1
ATOM 1191 O O . SER A 1 150 ? 2.986 4.255 27.512 1.00 89.56 150 SER A O 1
ATOM 1193 N N . GLU A 1 151 ? 2.243 6.253 28.206 1.00 90.38 151 GLU A N 1
ATOM 1194 C CA . GLU A 1 151 ? 1.016 5.734 28.825 1.00 90.38 151 GLU A CA 1
ATOM 1195 C C . GLU A 1 151 ? -0.146 5.646 27.820 1.00 90.38 151 GLU A C 1
ATOM 1197 O O . GLU A 1 151 ? -1.208 5.148 28.183 1.00 90.38 151 GLU A O 1
ATOM 1202 N N . LYS A 1 152 ? 0.044 6.153 26.591 1.00 92.25 152 LYS A N 1
ATOM 1203 C CA . LYS A 1 152 ? -0.955 6.146 25.519 1.00 92.25 152 LYS A CA 1
ATOM 1204 C C . LYS A 1 152 ? -0.743 4.951 24.591 1.00 92.25 152 LYS A C 1
ATOM 1206 O O . LYS A 1 152 ? 0.394 4.638 24.244 1.00 92.25 152 LYS A O 1
ATOM 1211 N N . GLU A 1 153 ? -1.823 4.349 24.114 1.00 91.81 153 GLU A N 1
ATOM 1212 C CA . GLU A 1 153 ? -1.803 3.318 23.074 1.00 91.81 153 GLU A CA 1
ATOM 1213 C C . GLU A 1 153 ? -2.102 3.921 21.694 1.00 91.81 153 GLU A C 1
ATOM 1215 O O . GLU A 1 153 ? -2.885 4.860 21.569 1.00 91.81 153 GLU A O 1
ATOM 1220 N N . ALA A 1 154 ? -1.534 3.357 20.622 1.00 92.19 154 ALA A N 1
ATOM 1221 C CA . ALA A 1 154 ? -1.764 3.834 19.250 1.00 92.19 154 ALA A CA 1
ATOM 1222 C C . ALA A 1 154 ? -3.258 3.927 18.878 1.00 92.19 154 ALA A C 1
ATOM 1224 O O . ALA A 1 154 ? -3.662 4.847 18.172 1.00 92.19 154 ALA A O 1
ATOM 1225 N N . THR A 1 155 ? -4.080 3.010 19.394 1.00 93.81 155 THR A N 1
ATOM 1226 C CA . THR A 1 155 ? -5.541 2.952 19.208 1.00 93.81 155 THR A CA 1
ATOM 1227 C C . THR A 1 155 ? -6.319 4.040 19.942 1.00 93.81 155 THR A C 1
ATOM 1229 O O . THR A 1 155 ? -7.521 4.164 19.733 1.00 93.81 155 THR A O 1
ATOM 1232 N N . GLU A 1 156 ? -5.674 4.820 20.809 1.00 94.94 156 GLU A N 1
ATOM 1233 C CA . GLU A 1 156 ? -6.294 5.985 21.448 1.00 94.94 156 GLU A CA 1
ATOM 1234 C C . GLU A 1 156 ? -6.203 7.249 20.584 1.00 94.94 156 GLU A C 1
ATOM 1236 O O . GLU A 1 156 ? -6.852 8.250 20.898 1.00 94.94 156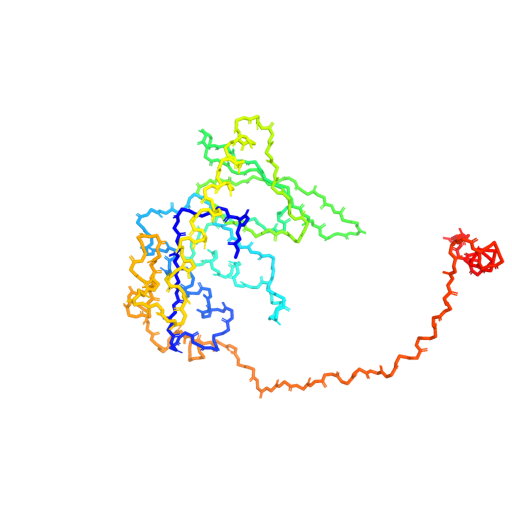 GLU A O 1
ATOM 1241 N N . TRP A 1 157 ? -5.413 7.228 19.505 1.00 95.81 157 TRP A N 1
ATOM 1242 C CA . TRP A 1 157 ? -5.366 8.333 18.556 1.00 95.81 157 TRP A CA 1
ATOM 1243 C C . TRP A 1 157 ? -6.594 8.300 17.638 1.00 95.81 157 TRP A C 1
ATOM 1245 O O . TRP A 1 157 ? -6.908 7.273 17.044 1.00 95.81 157 TRP A O 1
ATOM 1255 N N . ASP A 1 158 ? -7.282 9.435 17.491 1.00 94.38 158 ASP A N 1
ATOM 1256 C CA . ASP A 1 158 ? -8.603 9.535 16.845 1.00 94.38 158 ASP A CA 1
ATOM 1257 C C . ASP A 1 158 ? -8.613 9.184 15.349 1.00 94.38 158 ASP A C 1
ATOM 1259 O O . ASP A 1 158 ? -9.677 8.928 14.795 1.00 94.38 158 ASP A O 1
ATOM 1263 N N . ARG A 1 159 ? -7.436 9.159 14.714 1.00 94.31 159 ARG A N 1
ATOM 1264 C CA . ARG A 1 159 ? -7.224 8.841 13.291 1.00 94.31 159 ARG A CA 1
ATOM 1265 C C . ARG A 1 159 ? -6.623 7.462 13.056 1.00 94.31 159 ARG A C 1
ATOM 1267 O O . ARG A 1 159 ? -6.268 7.143 11.926 1.00 94.31 159 ARG A O 1
ATOM 1274 N N . PHE A 1 160 ? -6.429 6.660 14.101 1.00 96.50 160 PHE A N 1
ATOM 1275 C CA . PHE A 1 160 ? -5.865 5.322 13.976 1.00 96.50 160 PHE A CA 1
ATOM 1276 C C . PHE A 1 160 ? -6.877 4.273 14.410 1.00 96.50 160 PHE A C 1
ATOM 1278 O O . PHE A 1 160 ? -7.262 4.185 15.573 1.00 96.50 160 PHE A O 1
ATOM 1285 N N . THR A 1 161 ? -7.262 3.431 13.460 1.00 97.06 161 THR A N 1
ATOM 1286 C CA . THR A 1 161 ? -8.138 2.289 13.694 1.00 97.06 161 THR A CA 1
ATOM 1287 C C . THR A 1 161 ? -7.355 1.006 13.462 1.00 97.06 161 THR A C 1
ATOM 1289 O O . THR A 1 161 ? -6.695 0.846 12.437 1.00 97.06 161 THR A O 1
ATOM 1292 N N . MET A 1 162 ? -7.433 0.070 14.407 1.00 97.62 162 MET A N 1
ATOM 1293 C CA . MET A 1 162 ? -6.882 -1.272 14.239 1.00 97.62 162 MET A CA 1
ATOM 1294 C C . MET A 1 162 ? -8.021 -2.278 14.147 1.00 97.62 162 MET A C 1
ATOM 1296 O O . MET A 1 162 ? -8.889 -2.296 15.017 1.00 97.62 162 MET A O 1
ATOM 1300 N N . TRP A 1 163 ? -7.984 -3.125 13.122 1.00 98.12 163 TRP A N 1
ATOM 1301 C CA . TRP A 1 163 ? -8.907 -4.241 12.963 1.00 98.12 163 TRP A CA 1
ATOM 1302 C C . TRP A 1 163 ? -8.150 -5.561 12.974 1.00 98.12 163 TRP A C 1
ATOM 1304 O O . TRP A 1 163 ? -7.171 -5.754 12.249 1.00 98.12 163 TRP A O 1
ATOM 1314 N N . ASN A 1 164 ? -8.620 -6.476 13.807 1.00 97.75 164 ASN A N 1
ATOM 1315 C CA . ASN A 1 164 ? -8.181 -7.862 13.825 1.00 97.75 164 ASN A CA 1
ATOM 1316 C C . ASN A 1 164 ? -9.089 -8.732 12.928 1.00 97.75 164 ASN A C 1
ATOM 1318 O O . ASN A 1 164 ? -10.009 -8.233 12.275 1.00 97.75 164 ASN A O 1
ATOM 1322 N N . HIS A 1 165 ? -8.846 -10.046 12.873 1.00 97.19 165 HIS A N 1
ATOM 1323 C CA . HIS A 1 165 ? -9.635 -10.932 12.003 1.00 97.19 165 HIS A CA 1
ATOM 1324 C C . HIS A 1 165 ? -11.119 -10.993 12.400 1.00 97.19 165 HIS A C 1
ATOM 1326 O O . HIS A 1 165 ? -11.982 -11.084 11.531 1.00 97.19 165 HIS A O 1
ATOM 1332 N N . ALA A 1 166 ? -11.427 -10.909 13.697 1.00 97.50 166 ALA A N 1
ATOM 1333 C CA . ALA A 1 166 ? -12.794 -10.934 14.199 1.00 97.50 166 ALA A CA 1
ATOM 1334 C C . ALA A 1 166 ? -13.537 -9.627 13.889 1.00 97.50 166 ALA A C 1
ATOM 1336 O O . ALA A 1 166 ? -14.711 -9.680 13.525 1.00 97.50 166 ALA A O 1
ATOM 1337 N N . ASP A 1 167 ? -12.854 -8.480 13.969 1.00 97.62 167 ASP A N 1
ATOM 1338 C CA . ASP A 1 167 ? -13.416 -7.175 13.592 1.00 97.62 167 ASP A CA 1
ATOM 1339 C C . ASP A 1 167 ? -13.810 -7.145 12.106 1.00 97.62 167 ASP A C 1
ATOM 1341 O O . ASP A 1 167 ? -14.841 -6.581 11.749 1.00 97.62 167 ASP A O 1
ATOM 1345 N N . LEU A 1 168 ? -13.022 -7.813 11.255 1.00 96.81 168 LEU A N 1
ATOM 1346 C CA . LEU A 1 168 ? -13.272 -7.967 9.817 1.00 96.81 168 LEU A CA 1
ATOM 1347 C C . LEU A 1 168 ? -14.195 -9.144 9.468 1.00 96.81 168 LEU A C 1
ATOM 1349 O O . LEU A 1 168 ? -14.468 -9.379 8.292 1.00 96.81 168 LEU A O 1
ATOM 1353 N N . ASN A 1 169 ? -14.663 -9.908 10.462 1.00 96.12 169 ASN A N 1
ATOM 1354 C CA . ASN A 1 169 ? -15.450 -11.127 10.262 1.00 96.12 169 ASN A CA 1
ATOM 1355 C C . ASN A 1 169 ? -14.782 -12.125 9.282 1.00 96.12 169 ASN A C 1
ATOM 1357 O O . ASN A 1 169 ? -15.440 -12.745 8.443 1.00 96.12 169 ASN A O 1
ATOM 1361 N N . LEU A 1 170 ? -13.460 -12.266 9.389 1.00 95.81 170 LEU A N 1
ATOM 1362 C CA . LEU A 1 170 ? -12.655 -13.207 8.619 1.00 95.81 170 LEU A CA 1
ATOM 1363 C C . LEU A 1 170 ? -12.548 -14.545 9.354 1.00 95.81 170 LEU A C 1
ATOM 1365 O O . LEU A 1 170 ? -12.297 -14.591 10.558 1.00 95.81 170 LEU A O 1
ATOM 1369 N N . ASP A 1 171 ? -12.724 -15.636 8.612 1.00 95.06 171 ASP A N 1
ATOM 1370 C CA . ASP A 1 171 ? -12.547 -16.996 9.120 1.00 95.06 171 ASP A CA 1
ATOM 1371 C C . ASP A 1 171 ? -11.045 -17.349 9.129 1.00 95.06 171 ASP A C 1
ATOM 1373 O O . ASP A 1 171 ? -10.433 -17.315 8.055 1.00 95.06 171 ASP A O 1
ATOM 1377 N N . PRO A 1 172 ? -10.446 -17.683 10.294 1.00 95.00 172 PRO A N 1
ATOM 1378 C CA . PRO A 1 172 ? -9.038 -18.071 10.410 1.00 95.00 172 PRO A CA 1
ATOM 1379 C C . PRO A 1 172 ? -8.604 -19.172 9.435 1.00 95.00 172 PRO A C 1
ATOM 1381 O O . PRO A 1 172 ? -7.477 -19.138 8.954 1.00 95.00 172 PRO A O 1
ATOM 1384 N N . ASP A 1 173 ? -9.507 -20.087 9.064 1.00 93.06 173 ASP A N 1
ATOM 1385 C CA . ASP A 1 173 ? -9.207 -21.178 8.124 1.00 93.06 173 ASP A CA 1
ATOM 1386 C C . ASP A 1 173 ? -9.001 -20.687 6.669 1.00 93.06 173 ASP A C 1
ATOM 1388 O O . ASP A 1 173 ? -8.561 -21.449 5.807 1.00 93.06 173 ASP A O 1
ATOM 1392 N N . TYR A 1 174 ? -9.336 -19.424 6.372 1.00 91.56 174 TYR A N 1
ATOM 1393 C CA . TYR A 1 174 ? -9.268 -18.817 5.035 1.00 91.56 174 TYR A CA 1
ATOM 1394 C C . TYR A 1 174 ? -8.391 -17.558 4.970 1.00 91.56 174 TYR A C 1
ATOM 1396 O O . TYR A 1 174 ? -8.376 -16.871 3.946 1.00 91.56 174 TYR A O 1
ATOM 1404 N N . ILE A 1 175 ? -7.624 -17.270 6.022 1.00 95.62 175 ILE A N 1
ATOM 1405 C CA . ILE A 1 175 ? -6.637 -16.183 6.066 1.00 95.62 175 ILE A CA 1
ATOM 1406 C C . ILE A 1 175 ? -5.266 -16.716 6.487 1.00 95.62 175 ILE A C 1
ATOM 1408 O O . ILE A 1 175 ? -5.118 -17.888 6.828 1.00 95.62 175 ILE A O 1
ATOM 1412 N N . GLY A 1 176 ? -4.240 -15.864 6.414 1.00 96.19 176 GLY A N 1
ATOM 1413 C CA . GLY A 1 176 ? -2.888 -16.260 6.803 1.00 96.19 176 GLY A CA 1
ATOM 1414 C C . GLY A 1 176 ? -2.375 -17.453 6.004 1.00 96.19 176 GLY A C 1
ATOM 1415 O O . GLY A 1 176 ? -2.746 -17.664 4.847 1.00 96.19 176 GLY A O 1
ATOM 1416 N N . LEU A 1 177 ? -1.510 -18.242 6.633 1.00 96.31 177 LEU A N 1
ATOM 1417 C CA . LEU A 1 177 ? -0.945 -19.450 6.037 1.00 96.31 177 LEU A CA 1
ATOM 1418 C C . LEU A 1 177 ? -2.010 -20.503 5.689 1.00 96.31 177 LEU A C 1
ATOM 1420 O O . LEU A 1 177 ? -1.894 -21.145 4.648 1.00 96.31 177 LEU A O 1
ATOM 1424 N N . ASP A 1 178 ? -3.031 -20.680 6.530 1.00 95.56 178 ASP A N 1
ATOM 1425 C CA . ASP A 1 178 ? -4.043 -21.728 6.342 1.00 95.56 178 ASP A CA 1
ATOM 1426 C C . ASP A 1 178 ? -4.951 -21.434 5.136 1.00 95.56 178 ASP A C 1
ATOM 1428 O O . ASP A 1 178 ? -5.270 -22.337 4.360 1.00 95.56 178 ASP A O 1
ATOM 1432 N N . GLY A 1 179 ? -5.265 -20.155 4.904 1.00 94.19 179 GLY A N 1
ATOM 1433 C CA . GLY A 1 179 ? -5.978 -19.686 3.715 1.00 94.19 179 GLY A CA 1
ATOM 1434 C C . GLY A 1 179 ? -5.129 -19.553 2.449 1.00 94.19 179 GLY A C 1
ATOM 1435 O O . GLY A 1 179 ? -5.665 -19.221 1.388 1.00 94.19 179 GLY A O 1
ATOM 1436 N N . SER A 1 180 ? -3.815 -19.776 2.534 1.00 96.69 180 SER A N 1
ATOM 1437 C CA . SER A 1 180 ? -2.896 -19.550 1.417 1.00 96.69 180 SER A CA 1
ATOM 1438 C C . SER A 1 180 ? -2.842 -20.755 0.470 1.00 96.69 180 SER A C 1
ATOM 1440 O O . SER A 1 180 ? -2.398 -21.836 0.868 1.00 96.69 180 SER A O 1
ATOM 1442 N N . PRO A 1 181 ? -3.220 -20.611 -0.815 1.00 95.56 181 PRO A N 1
ATOM 1443 C CA . PRO A 1 181 ? -3.040 -21.676 -1.800 1.00 95.56 181 PRO A CA 1
ATOM 1444 C C . PRO A 1 181 ? -1.565 -21.992 -2.097 1.00 95.56 181 PRO A C 1
ATOM 1446 O O . PRO A 1 181 ? -1.266 -23.079 -2.603 1.00 95.56 181 PRO A O 1
ATOM 1449 N N . THR A 1 182 ? -0.639 -21.071 -1.817 1.00 95.50 182 THR A N 1
ATOM 1450 C CA . THR A 1 182 ? 0.803 -21.266 -2.008 1.00 95.50 182 THR A CA 1
ATOM 1451 C C . THR A 1 182 ? 1.563 -21.277 -0.681 1.00 95.50 182 THR A C 1
ATOM 1453 O O . THR A 1 182 ? 1.246 -20.543 0.247 1.00 95.50 182 THR A O 1
ATOM 1456 N N . ILE A 1 183 ? 2.588 -22.135 -0.581 1.00 93.88 183 ILE A N 1
ATOM 1457 C CA . ILE A 1 183 ? 3.408 -22.302 0.629 1.00 93.88 183 ILE A CA 1
ATOM 1458 C C . ILE A 1 183 ? 4.887 -22.324 0.236 1.00 93.88 183 ILE A C 1
ATOM 1460 O O . ILE A 1 183 ? 5.305 -23.113 -0.618 1.00 93.88 183 ILE A O 1
ATOM 1464 N N . VAL A 1 184 ? 5.700 -21.492 0.891 1.00 92.81 184 VAL A N 1
ATOM 1465 C CA . VAL A 1 184 ? 7.159 -21.484 0.709 1.00 92.81 184 VAL A CA 1
ATOM 1466 C C . VAL A 1 184 ? 7.768 -22.687 1.432 1.00 92.81 184 VAL A C 1
ATOM 1468 O O . VAL A 1 184 ? 7.861 -22.715 2.656 1.00 92.81 184 VAL A O 1
ATOM 1471 N N . ALA A 1 185 ? 8.203 -23.693 0.672 1.00 92.25 185 ALA A N 1
ATOM 1472 C CA . ALA A 1 185 ? 8.777 -24.919 1.235 1.00 92.25 185 ALA A CA 1
ATOM 1473 C C . ALA A 1 185 ? 10.195 -24.733 1.817 1.00 92.25 185 ALA A C 1
ATOM 1475 O O . ALA A 1 185 ? 10.609 -25.490 2.695 1.00 92.25 185 ALA A O 1
ATOM 1476 N N . GLY A 1 186 ? 10.949 -23.750 1.321 1.00 90.19 186 GLY A N 1
ATOM 1477 C CA . GLY A 1 186 ? 12.313 -23.453 1.749 1.00 90.19 186 GLY A CA 1
ATOM 1478 C C . GLY A 1 186 ? 12.894 -22.258 0.996 1.00 90.19 186 GLY A C 1
ATOM 1479 O O . GLY A 1 186 ? 12.413 -21.907 -0.080 1.00 90.19 186 GLY A O 1
ATOM 1480 N N . VAL A 1 187 ? 13.920 -21.633 1.576 1.00 89.00 187 VAL A N 1
ATOM 1481 C CA . VAL A 1 187 ? 14.644 -20.502 0.982 1.00 89.00 187 VAL A CA 1
ATOM 1482 C C . VAL A 1 187 ? 16.131 -20.829 0.997 1.00 89.00 187 VAL A C 1
ATOM 1484 O O . VAL A 1 187 ? 16.744 -20.894 2.063 1.00 89.00 187 VAL A O 1
ATOM 1487 N N . ASP A 1 188 ? 16.706 -21.024 -0.186 1.00 90.25 188 ASP A N 1
ATOM 1488 C CA . ASP A 1 188 ? 18.139 -21.235 -0.353 1.00 90.25 188 ASP A CA 1
ATOM 1489 C C . ASP A 1 188 ? 18.805 -19.920 -0.781 1.00 90.25 188 ASP A C 1
ATOM 1491 O O . ASP A 1 188 ? 18.440 -19.351 -1.814 1.00 90.25 188 ASP A O 1
ATOM 1495 N N . PRO A 1 189 ? 19.791 -19.406 -0.025 1.00 85.44 189 PRO A N 1
ATOM 1496 C CA . PRO A 1 189 ? 20.518 -18.221 -0.443 1.00 85.44 189 PRO A CA 1
ATOM 1497 C C . PRO A 1 189 ? 21.310 -18.542 -1.712 1.00 85.44 189 PRO A C 1
ATOM 1499 O O . PRO A 1 189 ? 22.166 -19.429 -1.708 1.00 85.44 189 PRO A O 1
ATOM 1502 N N . ILE A 1 190 ? 21.060 -17.801 -2.793 1.00 84.94 190 ILE A N 1
ATOM 1503 C CA . ILE A 1 190 ? 21.846 -17.945 -4.020 1.00 84.94 190 ILE A CA 1
ATOM 1504 C C . ILE A 1 190 ? 23.275 -17.470 -3.718 1.00 84.94 190 ILE A C 1
ATOM 1506 O O . ILE A 1 190 ? 23.468 -16.295 -3.383 1.00 84.94 190 ILE A O 1
ATOM 1510 N N . PRO A 1 191 ? 24.293 -18.349 -3.804 1.00 81.69 191 PRO A N 1
ATOM 1511 C CA . PRO A 1 191 ? 25.665 -17.945 -3.557 1.00 81.69 191 PRO A CA 1
ATOM 1512 C C . PRO A 1 191 ? 26.056 -16.899 -4.600 1.00 81.69 191 PRO A C 1
ATOM 1514 O O . PRO A 1 191 ? 26.023 -17.162 -5.802 1.00 81.69 191 PRO A O 1
ATOM 1517 N N . LYS A 1 192 ? 26.433 -15.699 -4.141 1.00 77.31 192 LYS A N 1
ATOM 1518 C CA . LYS A 1 192 ? 27.032 -14.695 -5.021 1.00 77.31 192 LYS A CA 1
ATOM 1519 C C . LYS A 1 192 ? 28.316 -15.299 -5.577 1.00 77.31 192 LYS A C 1
ATOM 1521 O O . LYS A 1 192 ? 29.247 -15.557 -4.811 1.00 77.31 192 LYS A O 1
ATOM 1526 N N . ALA A 1 193 ? 28.359 -15.542 -6.885 1.00 74.69 193 ALA A N 1
ATOM 1527 C CA . ALA A 1 193 ? 29.614 -15.863 -7.544 1.00 74.69 193 ALA A CA 1
ATOM 1528 C C . ALA A 1 193 ? 30.627 -14.757 -7.188 1.00 74.69 193 ALA A C 1
ATOM 1530 O O . ALA A 1 193 ? 30.236 -13.582 -7.154 1.00 74.69 193 ALA A O 1
ATOM 1531 N N . PRO A 1 194 ? 31.891 -15.090 -6.865 1.00 72.00 194 PRO A N 1
ATOM 1532 C CA . PRO A 1 194 ? 32.919 -14.066 -6.727 1.00 72.00 194 PRO A CA 1
ATOM 1533 C C . PRO A 1 194 ? 32.883 -13.189 -7.981 1.00 72.00 194 PRO A C 1
ATOM 1535 O O . PRO A 1 194 ? 32.715 -13.708 -9.085 1.00 72.00 194 PRO A O 1
ATOM 1538 N N . SER A 1 195 ? 32.951 -11.864 -7.821 1.00 69.00 195 SER A N 1
ATOM 1539 C CA . SER A 1 195 ? 32.899 -10.969 -8.972 1.00 69.00 195 SER A CA 1
ATOM 1540 C C . SER A 1 195 ? 34.134 -11.213 -9.838 1.00 69.00 195 SER A C 1
ATOM 1542 O O . SER A 1 195 ? 35.203 -10.680 -9.569 1.00 69.00 195 SER A O 1
ATOM 1544 N N . GLU A 1 196 ? 33.988 -12.008 -10.893 1.00 67.38 196 GLU A N 1
ATOM 1545 C CA . GLU A 1 196 ? 34.992 -12.126 -11.960 1.00 67.38 196 GLU A CA 1
ATOM 1546 C C . GLU A 1 196 ? 35.041 -10.858 -12.828 1.00 67.38 196 GLU A C 1
ATOM 1548 O O . GLU A 1 196 ? 35.842 -10.748 -13.750 1.00 67.38 196 GLU A O 1
ATOM 1553 N N . ARG A 1 197 ? 34.170 -9.884 -12.539 1.00 71.56 197 ARG A N 1
ATOM 1554 C CA . ARG A 1 197 ? 34.172 -8.568 -13.166 1.00 71.56 197 ARG A CA 1
ATOM 1555 C C . ARG A 1 197 ? 35.333 -7.752 -12.607 1.00 71.56 197 ARG A C 1
ATOM 1557 O O . ARG A 1 197 ? 35.234 -7.191 -11.518 1.00 71.56 197 ARG A O 1
ATOM 1564 N N . GLU A 1 198 ? 36.417 -7.688 -13.369 1.00 76.12 198 GLU A N 1
ATOM 1565 C CA . GLU A 1 198 ? 37.425 -6.644 -13.223 1.00 76.12 198 GLU A CA 1
ATOM 1566 C C . GLU A 1 198 ? 36.828 -5.335 -13.755 1.00 76.12 198 GLU A C 1
ATOM 1568 O O . GLU A 1 198 ? 36.348 -5.272 -14.885 1.00 76.12 198 GLU A O 1
ATOM 1573 N N . ALA A 1 199 ? 36.795 -4.304 -12.912 1.00 81.50 199 ALA A N 1
ATOM 1574 C CA . ALA A 1 199 ? 36.413 -2.958 -13.312 1.00 81.50 199 ALA A CA 1
ATOM 1575 C C . ALA A 1 199 ? 37.658 -2.077 -13.263 1.00 81.50 199 ALA A C 1
ATOM 1577 O O . ALA A 1 199 ? 38.352 -2.035 -12.244 1.00 81.50 199 ALA A O 1
ATOM 1578 N N . THR A 1 200 ? 37.935 -1.372 -14.353 1.00 85.81 200 THR A N 1
ATOM 1579 C CA . THR A 1 200 ? 38.980 -0.352 -14.383 1.00 85.81 200 THR A CA 1
ATOM 1580 C C . THR A 1 200 ? 38.379 0.950 -13.854 1.00 85.81 200 THR A C 1
ATOM 1582 O O . THR A 1 200 ? 37.436 1.454 -14.464 1.00 85.81 200 THR A O 1
ATOM 1585 N N . PRO A 1 201 ? 38.848 1.486 -12.714 1.00 88.81 201 PRO A N 1
ATOM 1586 C CA . PRO A 1 201 ? 38.437 2.814 -12.282 1.00 88.81 201 PRO A CA 1
ATOM 1587 C C . PRO A 1 201 ? 38.945 3.843 -13.297 1.00 88.81 201 PRO A C 1
ATOM 1589 O O . PRO A 1 201 ? 40.065 3.720 -13.786 1.00 88.81 201 PRO A O 1
ATOM 1592 N N . VAL A 1 202 ? 38.105 4.825 -13.607 1.00 92.69 202 VAL A N 1
ATOM 1593 C CA . VAL A 1 202 ? 38.402 5.928 -14.525 1.00 92.69 202 VAL A CA 1
ATOM 1594 C C . VAL A 1 202 ? 38.093 7.214 -13.775 1.00 92.69 202 VAL A C 1
ATOM 1596 O O . VAL A 1 202 ? 36.986 7.355 -13.244 1.00 92.69 202 VAL A O 1
ATOM 1599 N N . ASP A 1 203 ? 39.059 8.124 -13.706 1.00 93.75 203 ASP A N 1
ATOM 1600 C CA . ASP A 1 203 ? 38.840 9.475 -13.194 1.00 93.75 203 ASP A CA 1
ATOM 1601 C C . ASP A 1 203 ? 38.431 10.410 -14.351 1.00 93.75 203 ASP A C 1
ATOM 1603 O O . ASP A 1 203 ? 39.203 10.570 -15.297 1.00 93.75 203 ASP A O 1
ATOM 1607 N N . PRO A 1 204 ? 37.231 11.026 -14.328 1.00 92.06 204 PRO A N 1
ATOM 1608 C CA . PRO A 1 204 ? 36.794 11.923 -15.398 1.00 92.06 204 PRO A CA 1
ATOM 1609 C C . PRO A 1 204 ? 37.607 13.223 -15.497 1.00 92.06 204 PRO A C 1
ATOM 1611 O O . PRO A 1 204 ? 37.510 13.906 -16.517 1.00 92.06 204 PRO A O 1
ATOM 1614 N N . ASP A 1 205 ? 38.375 13.581 -14.462 1.00 95.94 205 ASP A N 1
ATOM 1615 C CA . ASP A 1 205 ? 39.253 14.755 -14.466 1.00 95.94 205 ASP A CA 1
ATOM 1616 C C . ASP A 1 205 ? 40.675 14.433 -14.983 1.00 95.94 205 ASP A C 1
ATOM 1618 O O . ASP A 1 205 ? 41.478 15.353 -15.177 1.00 95.94 205 ASP A O 1
ATOM 1622 N N . ASP A 1 206 ? 40.995 13.155 -15.229 1.00 95.94 206 ASP A N 1
ATOM 1623 C CA . ASP A 1 206 ? 42.278 12.698 -15.774 1.00 95.94 206 ASP A CA 1
ATOM 1624 C C . ASP A 1 206 ? 42.168 12.425 -17.288 1.00 95.94 206 ASP A C 1
ATOM 1626 O O . ASP A 1 206 ? 41.407 11.577 -17.760 1.00 95.94 206 ASP A O 1
ATOM 1630 N N . GLU A 1 207 ? 42.939 13.183 -18.072 1.00 93.31 207 GLU A N 1
ATOM 1631 C CA . GLU A 1 207 ? 42.907 13.141 -19.537 1.00 93.31 207 GLU A CA 1
ATOM 1632 C C . GLU A 1 207 ? 43.386 11.786 -20.097 1.00 93.31 207 GLU A C 1
ATOM 1634 O O . GLU A 1 207 ? 42.809 11.299 -21.071 1.00 93.31 207 GLU A O 1
ATOM 1639 N N . ASP A 1 208 ? 44.359 11.129 -19.449 1.00 93.00 208 ASP A N 1
ATOM 1640 C CA . ASP A 1 208 ? 44.913 9.837 -19.883 1.00 93.00 208 ASP A CA 1
ATOM 1641 C C . ASP A 1 208 ? 43.932 8.680 -19.606 1.00 93.00 208 ASP A C 1
ATOM 1643 O O . ASP A 1 208 ? 43.883 7.679 -20.334 1.00 93.00 208 ASP A O 1
ATOM 1647 N N . ASP A 1 209 ? 43.152 8.783 -18.530 1.00 94.56 209 ASP A N 1
ATOM 1648 C CA . ASP A 1 209 ? 42.084 7.833 -18.209 1.00 94.56 209 ASP A CA 1
ATOM 1649 C C . ASP A 1 209 ? 40.895 7.980 -19.172 1.00 94.56 209 ASP A C 1
ATOM 1651 O O . ASP A 1 209 ? 40.345 6.974 -19.637 1.00 94.56 209 ASP A O 1
ATOM 1655 N N . MET A 1 210 ? 40.536 9.214 -19.539 1.00 94.81 210 MET A N 1
ATOM 1656 C CA . MET A 1 210 ? 39.467 9.486 -20.504 1.00 94.81 210 MET A CA 1
ATOM 1657 C C . MET A 1 210 ? 39.838 9.089 -21.937 1.00 94.81 210 MET A C 1
ATOM 1659 O O . MET A 1 210 ? 38.986 8.558 -22.652 1.00 94.81 210 MET A O 1
ATOM 1663 N N . GLU A 1 211 ? 41.093 9.277 -22.358 1.00 93.31 211 GLU A N 1
ATOM 1664 C CA . GLU A 1 211 ? 41.574 8.802 -23.664 1.00 93.31 211 GLU A CA 1
ATOM 1665 C C . GLU A 1 211 ? 41.481 7.270 -23.755 1.00 93.31 211 GLU A C 1
ATOM 1667 O O . GLU A 1 211 ? 40.910 6.735 -24.705 1.00 93.31 211 GLU A O 1
ATOM 1672 N N . ARG A 1 212 ? 41.911 6.559 -22.704 1.00 92.31 212 ARG A N 1
ATOM 1673 C CA . ARG A 1 212 ? 41.803 5.093 -22.611 1.00 92.31 212 ARG A CA 1
ATOM 1674 C C . ARG A 1 212 ? 40.355 4.603 -22.665 1.00 92.31 212 ARG A C 1
ATOM 1676 O O . ARG A 1 212 ? 40.076 3.598 -23.316 1.00 92.31 212 ARG A O 1
ATOM 1683 N N . LEU A 1 213 ? 39.435 5.298 -21.992 1.00 92.50 213 LEU A N 1
ATOM 1684 C CA . LEU A 1 213 ? 38.006 4.983 -22.043 1.00 92.50 213 LEU A CA 1
ATOM 1685 C C . LEU A 1 213 ? 37.452 5.139 -23.466 1.00 92.50 213 LEU A C 1
ATOM 1687 O O . LEU A 1 213 ? 36.713 4.276 -23.938 1.00 92.50 213 LEU A O 1
ATOM 1691 N N . ILE A 1 214 ? 37.800 6.232 -24.148 1.00 91.31 214 ILE A N 1
ATOM 1692 C CA . ILE A 1 214 ? 37.354 6.493 -25.520 1.00 91.31 214 ILE A CA 1
ATOM 1693 C C . ILE A 1 214 ? 37.900 5.430 -26.475 1.00 91.31 214 ILE A C 1
ATOM 1695 O O . ILE A 1 214 ? 37.134 4.913 -27.287 1.00 91.31 214 ILE A O 1
ATOM 1699 N N . ASP A 1 215 ? 39.178 5.070 -26.358 1.00 91.50 215 ASP A N 1
ATOM 1700 C CA . ASP A 1 215 ? 39.810 4.043 -27.191 1.00 91.50 215 ASP A CA 1
ATOM 1701 C C . ASP A 1 215 ? 39.146 2.669 -27.032 1.00 91.50 215 ASP A C 1
ATOM 1703 O O . ASP A 1 215 ? 38.917 1.976 -28.025 1.00 91.50 215 ASP A O 1
ATOM 1707 N N . GLU A 1 216 ? 38.783 2.286 -25.806 1.00 90.31 216 GLU A N 1
ATOM 1708 C CA . GLU A 1 216 ? 38.066 1.032 -25.533 1.00 90.31 216 GLU A CA 1
ATOM 1709 C C . GLU A 1 216 ? 36.619 1.048 -26.053 1.00 90.31 216 GLU A C 1
ATOM 1711 O O . GLU A 1 216 ? 36.104 0.023 -26.502 1.00 90.31 216 GLU A O 1
ATOM 1716 N N . LEU A 1 217 ? 35.945 2.205 -26.030 1.00 90.69 217 LEU A N 1
ATOM 1717 C CA . LEU A 1 217 ? 34.568 2.344 -26.521 1.00 90.69 217 LEU A CA 1
ATOM 1718 C C . LEU A 1 217 ? 34.480 2.536 -28.044 1.00 90.69 217 LEU A C 1
ATOM 1720 O O . LEU A 1 217 ? 33.458 2.191 -28.644 1.00 90.69 217 LEU A O 1
ATOM 1724 N N . ALA A 1 218 ? 35.528 3.053 -28.691 1.00 90.44 218 ALA A N 1
ATOM 1725 C CA . ALA A 1 218 ? 35.542 3.379 -30.118 1.00 90.44 218 ALA A CA 1
ATOM 1726 C C . ALA A 1 218 ? 35.155 2.209 -31.054 1.00 90.44 218 ALA A C 1
ATOM 1728 O O . ALA A 1 218 ? 34.393 2.452 -31.995 1.00 90.44 218 ALA A O 1
ATOM 1729 N N . PRO A 1 219 ? 35.580 0.947 -30.819 1.00 88.94 219 PRO A N 1
ATOM 1730 C CA . PRO A 1 219 ? 35.156 -0.200 -31.625 1.00 88.94 219 PRO A CA 1
ATOM 1731 C C . PRO A 1 219 ? 33.652 -0.494 -31.556 1.00 88.94 219 PRO A C 1
ATOM 1733 O O . PRO A 1 219 ? 33.110 -1.057 -32.500 1.00 88.94 219 PRO A O 1
ATOM 1736 N N . TYR A 1 220 ? 32.983 -0.116 -30.463 1.00 85.12 220 TYR A N 1
ATOM 1737 C CA . TYR A 1 220 ? 31.550 -0.351 -30.243 1.00 85.12 220 TYR A CA 1
ATOM 1738 C C . TYR A 1 220 ? 30.677 0.834 -30.676 1.00 85.12 220 TYR A C 1
ATOM 1740 O O . TYR A 1 220 ? 29.466 0.692 -30.826 1.00 85.12 220 TYR A O 1
ATOM 1748 N N . ALA A 1 221 ? 31.277 2.010 -30.883 1.00 79.00 221 ALA A N 1
ATOM 1749 C CA . ALA A 1 221 ? 30.580 3.212 -31.337 1.00 79.00 221 ALA A CA 1
ATOM 1750 C C . ALA A 1 221 ? 30.217 3.165 -32.835 1.00 79.00 221 ALA A C 1
ATOM 1752 O O . ALA A 1 221 ? 29.299 3.859 -33.277 1.00 79.00 221 ALA A O 1
ATOM 1753 N N . ALA A 1 222 ? 30.918 2.345 -33.620 1.00 68.25 222 ALA A N 1
ATOM 1754 C CA . ALA A 1 222 ? 30.535 2.017 -34.986 1.00 68.25 222 ALA A CA 1
ATOM 1755 C C . ALA A 1 222 ? 29.584 0.812 -34.949 1.00 68.25 222 ALA A C 1
ATOM 1757 O O . ALA A 1 222 ? 30.032 -0.328 -34.998 1.00 68.25 222 ALA A O 1
ATOM 1758 N N . GLY A 1 223 ? 28.282 1.061 -34.793 1.00 61.84 223 GLY A N 1
ATOM 1759 C CA . GLY A 1 223 ? 27.276 -0.003 -34.873 1.00 61.84 223 GLY A CA 1
ATOM 1760 C C . GLY A 1 223 ? 27.332 -0.752 -36.213 1.00 61.84 223 GLY A C 1
ATOM 1761 O O . GLY A 1 223 ? 27.614 -0.135 -37.245 1.00 61.84 223 GLY A O 1
ATOM 1762 N N . ASP A 1 224 ? 27.066 -2.062 -36.178 1.00 50.06 224 ASP A N 1
ATOM 1763 C CA . ASP A 1 224 ? 26.641 -2.846 -37.352 1.00 50.06 224 ASP A CA 1
ATOM 1764 C C . ASP A 1 224 ? 25.238 -2.416 -37.823 1.00 50.06 224 ASP A C 1
ATOM 1766 O O . ASP A 1 224 ? 24.379 -2.124 -36.955 1.00 50.06 224 ASP A O 1
#

pLDDT: mean 92.32, std 7.67, range [50.06, 98.62]

Sequence (224 aa):
MRDVYADDLYLLSDREMGAADTWATAMTAATGIHQLEEEPDLVFAGFKTADGETGHTGPQTEWCLDMPLITHVISLEVDPDEERVRAKRLVEAEADEIETVEAPLPAFIVTDPEFEASYHRAEHRLEHKDLRETTRERADEFGEYLADDSEKEATEWDRFTMWNHADLNLDPDYIGLDGSPTIVAGVDPIPKAPSEREATPVDPDDEDDMERLIDELAPYAAGD

Foldseek 3Di:
DLQDFDQFAEAADDPLQAQADLLLLLVSVLLVQVLDPDRDQEAEDEQADPVVRPSRNQVSNCVSVVFAEDAQFQEWDADVVQQKIWTWHWDDDVDIDIDIDMDGTSHYYYYHPNHDYDDPDPVVVVVSVVSSVVSNVVVVVLVLQVDPPHPHHSCVDPRYHYDYCVNSVHDSCCHHPNVHPDDDPDDDPDDDDDPPDDDDDADPVDPVSVVVVCVVCVVVVPPD

Radius of gyration: 23.92 Å; chains: 1; bounding box: 63×51×66 Å

Secondary structure (DSSP, 8-state):
--SS--S-EEEE--GGGTT--HHHHHHHHHHHHHHSSS--SEEEEES--TTT----HHHHHHHHHT--EEEEEEEEEEETTTTEEEEEEEE-SSS-EEEEEEEESSEEEEE-TT------SHHHHHHHHHHHHHHHHHHHHHHHHS-TT-SS-GGGSTTEEEE-TTTTT--GGGSTTTT-S------PPPP------------TT-HHHHHHHHHHHHHHHS--